Protein AF-0000000066666213 (afdb_homodimer)

Secondary structure (DSSP, 8-state):
-----------TTS--HHHHHHHHHHHHHHHHHH----EEETTTTEEEEESSSSEEEEEEHHHHHHHHHHHHHSSS------EEEETTTTEEEEEESS--GGGG-HHHHHHHHTTT-EEPPTT-EEEEPPHHHHHHTSSEEEE---TT--B-HHHHHHHHHHHHTT-/-----------TTS--HHHHHHHHHHHHHHHHHH----EEETTTTEEEEESSSSEEEEEEHHHHHHHHHHHHHSSS------EEEETTTTEEEEEESS--GGGG-HHHHHHHHTTT-EEPPTT-EEEEPPHHHHHHTSSEEEE---TT--B-HHHHHHHHHHHHTT-

Nearest PDB structures (foldseek):
  3t9z-assembly1_A  TM=3.586E-01  e=5.966E-01  Archaeoglobus fulgidus DSM 4304
  4co4-assembly1_A  TM=3.455E-01  e=1.480E+00  Azospirillum brasilense
  2eg1-assembly1_A  TM=3.466E-01  e=1.480E+00  Aquifex aeolicus
  1vfj-assembly1_C  TM=3.260E-01  e=1.686E+00  Thermus thermophilus
  8fzg-assembly1_v  TM=3.310E-01  e=3.674E+00  Escherichia coli K-12

Sequence (334 aa):
MSLSRTESDGHPGVPDYTAIQDALARCRSYRKDHGLYGIVDPALGRIMLEVGAVGAVVMPAALGQRVRTRLTETSAEARPGPIIAHPRSSRWTFLTGPTDNSYLDTTLFADLFRVCASVALPGSHVVLPSPTDEHTGYRNWIAPPEHDFRREMGEVLAATRACASGAMSLSRTESDGHPGVPDYTAIQDALARCRSYRKDHGLYGIVDPALGRIMLEVGAVGAVVMPAALGQRVRTRLTETSAEARPGPIIAHPRSSRWTFLTGPTDNSYLDTTLFADLFRVCASVALPGSHVVLPSPTDEHTGYRNWIAPPEHDFRREMGEVLAATRACASGA

Radius of gyration: 25.56 Å; Cα contacts (8 Å, |Δi|>4): 598; chains: 2; bounding box: 91×67×56 Å

Foldseek 3Di:
DDPPPPPPPPPVQDQPPVLLVQLVVVQVCCVPFAVQNWDQDSRVSWTKGFAFQKKKKKAALVLVVQLLCCLQPVDPHNAAFKKKAQVVVRMIMAIAGGDDCVQVVVVLQVLQVVRPMDIDDGGHIDTDDTPVCVVVVRMDIPHHGDGHDGHHPVSSSVSSSVSSVPD/DDPPPPPPPPPVQDQPVVLLVQLVVVQVCCCPFAVQNWDQDSRVSWTKGFAFQKKKKKAALVLVVQLLVCLQPVDPHNAAFKKKAAVVVRMIMAIAGGDDCVQVVVVLQVLQVVRPMDIDDGGHIDTDDTPVCVVVVRMDIPHHGDGHDGHHPVSSSVSSSVSSVPD

Solvent-accessible surface area (backbone atoms only — not comparable to full-atom values): 18038 Å² total; per-residue (Å²): 136,84,82,74,75,80,69,78,78,71,58,94,77,58,74,57,63,65,49,38,49,46,26,50,54,52,37,50,47,32,33,75,56,30,69,40,74,41,44,70,40,79,91,75,45,40,32,38,27,61,27,35,77,38,21,39,41,37,28,36,35,71,58,41,54,50,24,44,50,48,44,30,67,75,43,92,54,58,68,61,29,22,26,38,33,26,64,86,74,47,28,25,37,37,41,21,28,45,54,68,73,63,85,71,35,64,68,55,47,53,60,31,34,74,62,38,27,46,68,61,51,74,73,40,73,45,76,48,71,32,66,64,29,49,74,72,50,58,24,36,69,76,31,64,67,57,48,69,50,44,37,48,43,68,57,53,51,52,36,44,57,62,55,59,73,73,110,136,84,82,75,74,79,69,78,77,75,58,93,77,60,75,56,61,64,51,38,51,46,27,50,54,50,36,50,47,33,35,74,54,31,70,40,74,42,45,70,39,78,91,75,45,40,32,39,27,60,26,35,77,37,21,38,40,36,26,36,36,74,58,41,54,50,25,45,49,47,43,30,69,74,43,92,55,58,69,59,29,23,28,38,34,26,65,86,74,47,28,26,36,38,42,21,29,47,55,67,72,62,86,71,35,65,69,56,48,54,59,31,34,75,62,36,26,47,66,61,50,75,72,38,74,46,77,49,72,32,68,64,28,49,74,72,49,57,24,36,68,77,30,67,68,59,47,68,50,47,37,48,44,68,58,55,51,51,36,42,56,62,54,61,73,72,111

pLDDT: mean 89.91, std 16.4, range [29.52, 98.94]

Organism: Nocardia brasiliensis (strain ATCC 700358 / HUJEG-1) (NCBI:txid1133849)

Structure (mmCIF, N/CA/C/O backbone):
data_AF-0000000066666213-model_v1
#
loop_
_entity.id
_entity.type
_entity.pdbx_description
1 polymer 'DNA-directed RNA polymerase subunit beta'
#
loop_
_atom_site.group_PDB
_atom_site.id
_atom_site.type_symbol
_atom_site.label_atom_id
_atom_site.label_alt_id
_atom_site.label_comp_id
_atom_site.label_asym_id
_atom_site.label_entity_id
_atom_site.label_seq_id
_atom_site.pdbx_PDB_ins_code
_atom_site.Cartn_x
_atom_site.Cartn_y
_atom_site.Cartn_z
_atom_site.occupancy
_atom_site.B_iso_or_equiv
_atom_site.auth_seq_id
_atom_site.auth_comp_id
_atom_site.auth_asym_id
_atom_site.auth_atom_id
_atom_site.pdbx_PDB_model_num
ATOM 1 N N . MET A 1 1 ? 48.906 -34.156 -0.34 1 30.02 1 MET A N 1
ATOM 2 C CA . MET A 1 1 ? 47.531 -34.125 -0.81 1 30.02 1 MET A CA 1
ATOM 3 C C . MET A 1 1 ? 47.062 -32.719 -1.104 1 30.02 1 MET A C 1
ATOM 5 O O . MET A 1 1 ? 47 -31.875 -0.2 1 30.02 1 MET A O 1
ATOM 9 N N . SER A 1 2 ? 47.344 -32.125 -2.314 1 35.03 2 SER A N 1
ATOM 10 C CA . SER A 1 2 ? 47.188 -30.781 -2.877 1 35.03 2 SER A CA 1
ATOM 11 C C . SER A 1 2 ? 45.719 -30.406 -2.967 1 35.03 2 SER A C 1
ATOM 13 O O . SER A 1 2 ? 44.906 -31.141 -3.547 1 35.03 2 SER A O 1
ATOM 15 N N . LEU A 1 3 ? 45.094 -29.672 -2.035 1 35.22 3 LEU A N 1
ATOM 16 C CA . LEU A 1 3 ? 43.719 -29.141 -1.98 1 35.22 3 LEU A CA 1
ATOM 17 C C . LEU A 1 3 ? 43.438 -28.281 -3.201 1 35.22 3 LEU A C 1
ATOM 19 O O . LEU A 1 3 ? 43.969 -27.172 -3.324 1 35.22 3 LEU A O 1
ATOM 23 N N . SER A 1 4 ? 43.406 -28.797 -4.41 1 39.09 4 SER A N 1
ATOM 24 C CA . SER A 1 4 ? 42.969 -28.094 -5.613 1 39.09 4 SER A CA 1
ATOM 25 C C . SER A 1 4 ? 41.594 -27.469 -5.422 1 39.09 4 SER A C 1
ATOM 27 O O . SER A 1 4 ? 40.625 -28.188 -5.266 1 39.09 4 SER A O 1
ATOM 29 N N . ARG A 1 5 ? 41.531 -26.328 -4.707 1 37.84 5 ARG A N 1
ATOM 30 C CA . ARG A 1 5 ? 40.281 -25.547 -4.641 1 37.84 5 ARG A CA 1
ATOM 31 C C . ARG A 1 5 ? 39.781 -25.234 -6.039 1 37.84 5 ARG A C 1
ATOM 33 O O . ARG A 1 5 ? 40.438 -24.562 -6.824 1 37.84 5 ARG A O 1
ATOM 40 N N . THR A 1 6 ? 39.031 -26.125 -6.719 1 39.88 6 THR A N 1
ATOM 41 C CA . THR A 1 6 ? 38.25 -25.766 -7.898 1 39.88 6 THR A CA 1
ATOM 42 C C . THR A 1 6 ? 37.5 -24.469 -7.664 1 39.88 6 THR A C 1
ATOM 44 O O . THR A 1 6 ? 36.625 -24.422 -6.797 1 39.88 6 THR A O 1
ATOM 47 N N . GLU A 1 7 ? 38.188 -23.344 -7.695 1 40.91 7 GLU A N 1
ATOM 48 C CA . GLU A 1 7 ? 37.5 -22.047 -7.742 1 40.91 7 GLU A CA 1
ATOM 49 C C . GLU A 1 7 ? 36.469 -22.016 -8.867 1 40.91 7 GLU A C 1
ATOM 51 O O . GLU A 1 7 ? 36.781 -22.312 -10.023 1 40.91 7 GLU A O 1
ATOM 56 N N . SER A 1 8 ? 35.219 -22.438 -8.602 1 40.62 8 SER A N 1
ATOM 57 C CA . SER A 1 8 ? 34.156 -22.156 -9.562 1 40.62 8 SER A CA 1
ATOM 58 C C . SER A 1 8 ? 34.312 -20.734 -10.125 1 40.62 8 SER A C 1
ATOM 60 O O . SER A 1 8 ? 34.344 -19.766 -9.367 1 40.62 8 SER A O 1
ATOM 62 N N . ASP A 1 9 ? 35.094 -20.469 -11.102 1 38.03 9 ASP A N 1
ATOM 63 C CA . ASP A 1 9 ? 35.281 -19.25 -11.875 1 38.03 9 ASP A CA 1
ATOM 64 C C . ASP A 1 9 ? 33.906 -18.641 -12.242 1 38.03 9 ASP A C 1
ATOM 66 O O . ASP A 1 9 ? 33.312 -19.016 -13.258 1 38.03 9 ASP A O 1
ATOM 70 N N . GLY A 1 10 ? 32.906 -18.594 -11.398 1 40.62 10 GLY A N 1
ATOM 71 C CA . GLY A 1 10 ? 31.734 -17.812 -11.75 1 40.62 10 GLY A CA 1
ATOM 72 C C . GLY A 1 10 ? 32.062 -16.438 -12.273 1 40.62 10 GLY A C 1
ATOM 73 O O . GLY A 1 10 ? 32.438 -15.555 -11.516 1 40.62 10 GLY A O 1
ATOM 74 N N . HIS A 1 11 ? 32.531 -16.25 -13.469 1 44.75 11 HIS A N 1
ATOM 75 C CA . HIS A 1 11 ? 32.594 -14.906 -14.047 1 44.75 11 HIS A CA 1
ATOM 76 C C . HIS A 1 11 ? 31.281 -14.164 -13.914 1 44.75 11 HIS A C 1
ATOM 78 O O . HIS A 1 11 ? 30.219 -14.711 -14.219 1 44.75 11 HIS A O 1
ATOM 84 N N . PRO A 1 12 ? 31.203 -13.133 -13.211 1 51.75 12 PRO A N 1
ATOM 85 C CA . PRO A 1 12 ? 29.984 -12.391 -12.883 1 51.75 12 PRO A CA 1
ATOM 86 C C . PRO A 1 12 ? 29.125 -12.094 -14.109 1 51.75 12 PRO A C 1
ATOM 88 O O . PRO A 1 12 ? 27.922 -11.844 -13.977 1 51.75 12 PRO A O 1
ATOM 91 N N . GLY A 1 13 ? 29.734 -12.133 -15.43 1 51.16 13 GLY A N 1
ATOM 92 C CA . GLY A 1 13 ? 29.078 -11.711 -16.656 1 51.16 13 GLY A CA 1
ATOM 93 C C . GLY A 1 13 ? 28.641 -12.867 -17.531 1 51.16 13 GLY A C 1
ATOM 94 O O . GLY A 1 13 ? 28.078 -12.664 -18.609 1 51.16 13 GLY A O 1
ATOM 95 N N . VAL A 1 14 ? 29.156 -13.961 -17.406 1 53.97 14 VAL A N 1
ATOM 96 C CA . VAL A 1 14 ? 28.75 -15.023 -18.312 1 53.97 14 VAL A CA 1
ATOM 97 C C . VAL A 1 14 ? 27.359 -15.539 -17.906 1 53.97 14 VAL A C 1
ATOM 99 O O . VAL A 1 14 ? 27.141 -15.93 -16.766 1 53.97 14 VAL A O 1
ATOM 102 N N . PRO A 1 15 ? 26.281 -15.172 -18.75 1 60.19 15 PRO A N 1
ATOM 103 C CA . PRO A 1 15 ? 25 -15.789 -18.406 1 60.19 15 PRO A CA 1
ATOM 104 C C . PRO A 1 15 ? 25.141 -17.266 -18.031 1 60.19 15 PRO A C 1
ATOM 106 O O . PRO A 1 15 ? 25.984 -17.969 -18.594 1 60.19 15 PRO A O 1
ATOM 109 N N . ASP A 1 16 ? 24.844 -17.641 -16.844 1 74.31 16 ASP A N 1
ATOM 110 C CA . ASP A 1 16 ? 24.812 -19.062 -16.5 1 74.31 16 ASP A CA 1
ATOM 111 C C . ASP A 1 16 ? 23.922 -19.844 -17.453 1 74.31 16 ASP A C 1
ATOM 113 O O . ASP A 1 16 ? 22.688 -19.859 -17.312 1 74.31 16 ASP A O 1
ATOM 117 N N . TYR A 1 17 ? 24.516 -20.297 -18.609 1 81.5 17 TYR A N 1
ATOM 118 C CA . TYR A 1 17 ? 23.844 -21.016 -19.672 1 81.5 17 TYR A CA 1
ATOM 119 C C . TYR A 1 17 ? 22.938 -22.109 -19.109 1 81.5 17 TYR A C 1
ATOM 121 O O . TYR A 1 17 ? 21.812 -22.312 -19.594 1 81.5 17 TYR A O 1
ATOM 129 N N . THR A 1 18 ? 23.438 -22.75 -18.062 1 84.94 18 THR A N 1
ATOM 130 C CA . THR A 1 18 ? 22.641 -23.812 -17.469 1 84.94 18 THR A CA 1
ATOM 131 C C . THR A 1 18 ? 21.375 -23.25 -16.812 1 84.94 18 THR A C 1
ATOM 133 O O . THR A 1 18 ? 20.297 -23.828 -16.953 1 84.94 18 THR A O 1
ATOM 136 N N . ALA A 1 19 ? 21.578 -22.172 -16.188 1 86.88 19 ALA A N 1
ATOM 137 C CA . ALA A 1 19 ? 20.422 -21.547 -15.547 1 86.88 19 ALA A CA 1
ATOM 138 C C . ALA A 1 19 ? 19.391 -21.109 -16.578 1 86.88 19 ALA A C 1
ATOM 140 O O . ALA A 1 19 ? 18.188 -21.234 -16.344 1 86.88 19 ALA A O 1
ATOM 141 N N . ILE A 1 20 ? 19.844 -20.594 -17.641 1 89.44 20 ILE A N 1
ATOM 142 C CA . ILE A 1 20 ? 18.938 -20.141 -18.688 1 89.44 20 ILE A CA 1
ATOM 143 C C . ILE A 1 20 ? 18.219 -21.344 -19.312 1 89.44 20 ILE A C 1
ATOM 145 O O . ILE A 1 20 ? 17 -21.297 -19.516 1 89.44 20 ILE A O 1
ATOM 149 N N . GLN A 1 21 ? 18.938 -22.422 -19.547 1 90.56 21 GLN A N 1
ATOM 150 C CA . GLN A 1 21 ? 18.328 -23.625 -20.109 1 90.56 21 GLN A CA 1
ATOM 151 C C . GLN A 1 21 ? 17.281 -24.203 -19.172 1 90.56 21 GLN A C 1
ATOM 153 O O . GLN A 1 21 ? 16.219 -24.641 -19.609 1 90.56 21 GLN A O 1
ATOM 158 N N . ASP A 1 22 ? 17.703 -24.234 -17.953 1 92 22 ASP A N 1
ATOM 159 C CA . ASP A 1 22 ? 16.766 -24.719 -16.953 1 92 22 ASP A CA 1
ATOM 160 C C . ASP A 1 22 ? 15.484 -23.875 -16.938 1 92 22 ASP A C 1
ATOM 162 O O . ASP A 1 22 ? 14.383 -24.406 -16.828 1 92 22 ASP A O 1
ATOM 166 N N . ALA A 1 23 ? 15.672 -22.594 -17.047 1 95 23 ALA A N 1
ATOM 167 C CA . ALA A 1 23 ? 14.531 -21.688 -17.062 1 95 23 ALA A CA 1
ATOM 168 C C . ALA A 1 23 ? 13.656 -21.922 -18.281 1 95 23 ALA A C 1
ATOM 170 O O . ALA A 1 23 ? 12.43 -21.891 -18.203 1 95 23 ALA A O 1
ATOM 171 N N . LEU A 1 24 ? 14.289 -22.109 -19.375 1 95 24 LEU A N 1
ATOM 172 C CA . LEU A 1 24 ? 13.562 -22.359 -20.609 1 95 24 LEU A CA 1
ATOM 173 C C . LEU A 1 24 ? 12.734 -23.641 -20.5 1 95 24 LEU A C 1
ATOM 175 O O . LEU A 1 24 ? 11.578 -23.672 -20.906 1 95 24 LEU A O 1
ATOM 179 N N . ALA A 1 25 ? 13.359 -24.703 -19.984 1 95.62 25 ALA A N 1
ATOM 180 C CA . ALA A 1 25 ? 12.664 -25.969 -19.844 1 95.62 25 ALA A CA 1
ATOM 181 C C . ALA A 1 25 ? 11.477 -25.828 -18.891 1 95.62 25 ALA A C 1
ATOM 183 O O . ALA A 1 25 ? 10.383 -26.344 -19.172 1 95.62 25 ALA A O 1
ATOM 184 N N . ARG A 1 26 ? 11.695 -25.203 -17.781 1 96.81 26 ARG A N 1
ATOM 185 C CA . ARG A 1 26 ? 10.625 -24.984 -16.828 1 96.81 26 ARG A CA 1
ATOM 186 C C . ARG A 1 26 ? 9.508 -24.141 -17.438 1 96.81 26 ARG A C 1
ATOM 188 O O . ARG A 1 26 ? 8.328 -24.422 -17.219 1 96.81 26 ARG A O 1
ATOM 195 N N . CYS A 1 27 ? 9.852 -23.141 -18.141 1 97.56 27 CYS A N 1
ATOM 196 C CA . CYS A 1 27 ? 8.891 -22.281 -18.812 1 97.56 27 CYS A CA 1
ATOM 197 C C . CYS A 1 27 ? 7.992 -23.078 -19.75 1 97.56 27 CYS A C 1
ATOM 199 O O . CYS A 1 27 ? 6.781 -22.859 -19.797 1 97.56 27 CYS A O 1
ATOM 201 N N . ARG A 1 28 ? 8.57 -23.969 -20.5 1 97.19 28 ARG A N 1
ATOM 202 C CA . ARG A 1 28 ? 7.809 -24.844 -21.391 1 97.19 28 ARG A CA 1
ATOM 203 C C . ARG A 1 28 ? 6.805 -25.688 -20.609 1 97.19 28 ARG A C 1
ATOM 205 O O . ARG A 1 28 ? 5.652 -25.828 -21.031 1 97.19 28 ARG A O 1
ATOM 212 N N . SER A 1 29 ? 7.25 -26.266 -19.547 1 97.25 29 SER A N 1
ATOM 213 C CA . SER A 1 29 ? 6.363 -27.062 -18.719 1 97.25 29 SER A CA 1
ATOM 214 C C . SER A 1 29 ? 5.223 -26.219 -18.156 1 97.25 29 SER A C 1
ATOM 216 O O . SER A 1 29 ? 4.078 -26.672 -18.094 1 97.25 29 SER A O 1
ATOM 218 N N . TYR A 1 30 ? 5.512 -24.969 -17.672 1 98.31 30 TYR A N 1
ATOM 219 C CA . TYR A 1 30 ? 4.488 -24.047 -17.172 1 98.31 30 TYR A CA 1
ATOM 220 C C . TYR A 1 30 ? 3.41 -23.812 -18.234 1 98.31 30 TYR A C 1
ATOM 222 O O . TYR A 1 30 ? 2.217 -23.844 -17.922 1 98.31 30 TYR A O 1
ATOM 230 N N . ARG A 1 31 ? 3.875 -23.609 -19.438 1 97.5 31 ARG A N 1
ATOM 231 C CA . ARG A 1 31 ? 2.951 -23.328 -20.531 1 97.5 31 ARG A CA 1
ATOM 232 C C . ARG A 1 31 ? 2.125 -24.562 -20.875 1 97.5 31 ARG A C 1
ATOM 234 O O . ARG A 1 31 ? 0.895 -24.5 -20.906 1 97.5 31 ARG A O 1
ATOM 241 N N . LYS A 1 32 ? 2.748 -25.656 -21.078 1 97.25 32 LYS A N 1
ATOM 242 C CA . LYS A 1 32 ? 2.131 -26.875 -21.594 1 97.25 32 LYS A CA 1
ATOM 243 C C . LYS A 1 32 ? 1.233 -27.516 -20.547 1 97.25 32 LYS A C 1
ATOM 245 O O . LYS A 1 32 ? 0.118 -27.953 -20.844 1 97.25 32 LYS A O 1
ATOM 250 N N . ASP A 1 33 ? 1.728 -27.531 -19.312 1 98 33 ASP A N 1
ATOM 251 C CA . ASP A 1 33 ? 1.063 -28.375 -18.328 1 98 33 ASP A CA 1
ATOM 252 C C . ASP A 1 33 ? 0.175 -27.531 -17.406 1 98 33 ASP A C 1
ATOM 254 O O . ASP A 1 33 ? -0.729 -28.062 -16.75 1 98 33 ASP A O 1
ATOM 258 N N . HIS A 1 34 ? 0.416 -26.203 -17.328 1 98.31 34 HIS A N 1
ATOM 259 C CA . HIS A 1 34 ? -0.242 -25.469 -16.266 1 98.31 34 HIS A CA 1
ATOM 260 C C . HIS A 1 34 ? -0.919 -24.219 -16.781 1 98.31 34 HIS A C 1
ATOM 262 O O . HIS A 1 34 ? -1.52 -23.453 -16.016 1 98.31 34 HIS A O 1
ATOM 268 N N . GLY A 1 35 ? -0.829 -23.953 -18.094 1 97.88 35 GLY A N 1
ATOM 269 C CA . GLY A 1 35 ? -1.464 -22.781 -18.672 1 97.88 35 GLY A CA 1
ATOM 270 C C . GLY A 1 35 ? -0.848 -21.469 -18.219 1 97.88 35 GLY A C 1
ATOM 271 O O . GLY A 1 35 ? -1.53 -20.453 -18.141 1 97.88 35 GLY A O 1
ATOM 272 N N . LEU A 1 36 ? 0.37 -21.516 -17.719 1 98.56 36 LEU A N 1
ATOM 273 C CA . LEU A 1 36 ? 1.13 -20.328 -17.344 1 98.56 36 LEU A CA 1
ATOM 274 C C . LEU A 1 36 ? 2.084 -19.922 -18.469 1 98.56 36 LEU A C 1
ATOM 276 O O . LEU A 1 36 ? 3.203 -20.438 -18.547 1 98.56 36 LEU A O 1
ATOM 280 N N . TYR A 1 37 ? 1.686 -18.953 -19.234 1 97.69 37 TYR A N 1
ATOM 281 C CA . TYR A 1 37 ? 2.385 -18.594 -20.453 1 97.69 37 TYR A CA 1
ATOM 282 C C . TYR A 1 37 ? 3.457 -17.547 -20.188 1 97.69 37 TYR A C 1
ATOM 284 O O . TYR A 1 37 ? 3.338 -16.391 -20.625 1 97.69 37 TYR A O 1
ATOM 292 N N . GLY A 1 38 ? 4.445 -17.969 -19.469 1 97.62 38 GLY A N 1
ATOM 293 C CA . GLY A 1 38 ? 5.586 -17.109 -19.172 1 97.62 38 GLY A CA 1
ATOM 294 C C . GLY A 1 38 ? 6.555 -17 -20.344 1 97.62 38 GLY A C 1
ATOM 295 O O . GLY A 1 38 ? 6.457 -17.75 -21.312 1 97.62 38 GLY A O 1
ATOM 296 N N . ILE A 1 39 ? 7.449 -15.992 -20.312 1 96.56 39 ILE A N 1
ATOM 297 C CA . ILE A 1 39 ? 8.562 -15.812 -21.234 1 96.56 39 ILE A CA 1
ATOM 298 C C . ILE A 1 39 ? 9.867 -15.68 -20.453 1 96.56 39 ILE A C 1
ATOM 300 O O . ILE A 1 39 ? 9.914 -14.984 -19.438 1 96.56 39 ILE A O 1
ATOM 304 N N . VAL A 1 40 ? 10.867 -16.328 -20.906 1 95.38 40 VAL A N 1
ATOM 305 C CA . VAL A 1 40 ? 12.156 -16.234 -20.234 1 95.38 40 VAL A CA 1
ATOM 306 C C . VAL A 1 40 ? 12.867 -14.945 -20.656 1 95.38 40 VAL A C 1
ATOM 308 O O . VAL A 1 40 ? 13.016 -14.672 -21.844 1 95.38 40 VAL A O 1
ATOM 311 N N . ASP A 1 41 ? 13.164 -14.102 -19.656 1 90.88 41 ASP A N 1
ATOM 312 C CA . ASP A 1 41 ? 14.102 -13.008 -19.859 1 90.88 41 ASP A CA 1
ATOM 313 C C . ASP A 1 41 ? 15.547 -13.516 -19.875 1 90.88 41 ASP A C 1
ATOM 315 O O . ASP A 1 41 ? 16.078 -13.891 -18.828 1 90.88 41 ASP A O 1
ATOM 319 N N . PRO A 1 42 ? 16.219 -13.461 -20.984 1 81.75 42 PRO A N 1
ATOM 320 C CA . PRO A 1 42 ? 17.547 -14.094 -21.078 1 81.75 42 PRO A CA 1
ATOM 321 C C . PRO A 1 42 ? 18.609 -13.359 -20.266 1 81.75 42 PRO A C 1
ATOM 323 O O . PRO A 1 42 ? 19.625 -13.945 -19.891 1 81.75 42 PRO A O 1
ATOM 326 N N . ALA A 1 43 ? 18.391 -12.062 -20.094 1 83.5 43 ALA A N 1
ATOM 327 C CA . ALA A 1 43 ? 19.375 -11.281 -19.359 1 83.5 43 ALA A CA 1
ATOM 328 C C . ALA A 1 43 ? 19.344 -11.617 -17.859 1 83.5 43 ALA A C 1
ATOM 330 O O . ALA A 1 43 ? 20.391 -11.656 -17.203 1 83.5 43 ALA A O 1
ATOM 331 N N . LEU A 1 44 ? 18.188 -12.039 -17.375 1 79.25 44 LEU A N 1
ATOM 332 C CA . LEU A 1 44 ? 18.031 -12.234 -15.938 1 79.25 44 LEU A CA 1
ATOM 333 C C . LEU A 1 44 ? 17.812 -13.703 -15.609 1 79.25 44 LEU A C 1
ATOM 335 O O . LEU A 1 44 ? 17.938 -14.109 -14.453 1 79.25 44 LEU A O 1
ATOM 339 N N . GLY A 1 45 ? 17.531 -14.484 -16.672 1 84.12 45 GLY A N 1
ATOM 340 C CA . GLY A 1 45 ? 17.172 -15.875 -16.453 1 84.12 45 GLY A CA 1
ATOM 341 C C . GLY A 1 45 ? 15.875 -16.047 -15.68 1 84.12 45 GLY A C 1
ATOM 342 O O . GLY A 1 45 ? 15.711 -17 -14.922 1 84.12 45 GLY A O 1
ATOM 343 N N . ARG A 1 46 ? 15 -15.07 -15.773 1 92.81 46 ARG A N 1
ATOM 344 C CA . ARG A 1 46 ? 13.734 -15.078 -15.055 1 92.81 46 ARG A CA 1
ATOM 345 C C . ARG A 1 46 ? 12.578 -15.43 -15.984 1 92.81 46 ARG A C 1
ATOM 347 O O . ARG A 1 46 ? 12.586 -15.062 -17.156 1 92.81 46 ARG A O 1
ATOM 354 N N . ILE A 1 47 ? 11.648 -16.219 -15.445 1 97.56 47 ILE A N 1
ATOM 355 C CA . ILE A 1 47 ? 10.43 -16.547 -16.188 1 97.56 47 ILE A CA 1
ATOM 356 C C . ILE A 1 47 ? 9.352 -15.516 -15.891 1 97.56 47 ILE A C 1
ATOM 358 O O . ILE A 1 47 ? 8.742 -15.531 -14.812 1 97.56 47 ILE A O 1
ATOM 362 N N . MET A 1 48 ? 9.062 -14.648 -16.875 1 97.56 48 MET A N 1
ATOM 363 C CA . MET A 1 48 ? 8.164 -13.523 -16.688 1 97.56 48 MET A CA 1
ATOM 364 C C . MET A 1 48 ? 6.75 -13.875 -17.141 1 97.56 48 MET A C 1
ATOM 366 O O . MET A 1 48 ? 6.551 -14.305 -18.281 1 97.56 48 MET A O 1
ATOM 370 N N . LEU A 1 49 ? 5.844 -13.766 -16.297 1 98.31 49 LEU A N 1
ATOM 371 C CA . LEU A 1 49 ? 4.43 -13.945 -16.609 1 98.31 49 LEU A CA 1
ATOM 372 C C . LEU A 1 49 ? 3.693 -12.609 -16.594 1 98.31 49 LEU A C 1
ATOM 374 O O . LEU A 1 49 ? 3.697 -11.906 -15.586 1 98.31 49 LEU A O 1
ATOM 378 N N . GLU A 1 50 ? 3.143 -12.25 -17.688 1 98 50 GLU A N 1
ATOM 379 C CA . GLU A 1 50 ? 2.348 -11.031 -17.734 1 98 50 GLU A CA 1
ATOM 380 C C . GLU A 1 50 ? 0.985 -11.234 -17.078 1 98 50 GLU A C 1
ATOM 382 O O . GLU A 1 50 ? 0.296 -12.211 -17.359 1 98 50 GLU A O 1
ATOM 387 N N . VAL A 1 51 ? 0.586 -10.344 -16.219 1 98.38 51 VAL A N 1
ATOM 388 C CA . VAL A 1 51 ? -0.696 -10.367 -15.523 1 98.38 51 VAL A CA 1
ATOM 389 C C . VAL A 1 51 ? -1.817 -10 -16.5 1 98.38 51 VAL A C 1
ATOM 391 O O . VAL A 1 51 ? -1.711 -9.008 -17.219 1 98.38 51 VAL A O 1
ATOM 394 N N . GLY A 1 52 ? -2.857 -10.719 -16.547 1 97.94 52 GLY A N 1
ATOM 395 C CA . GLY A 1 52 ? -4.012 -10.594 -17.438 1 97.94 52 GLY A CA 1
ATOM 396 C C . GLY A 1 52 ? -4.914 -11.812 -17.406 1 97.94 52 GLY A C 1
ATOM 397 O O . GLY A 1 52 ? -5.773 -11.945 -16.531 1 97.94 52 GLY A O 1
ATOM 398 N N . ALA A 1 53 ? -4.539 -12.758 -18.297 1 97.69 53 ALA A N 1
ATOM 399 C CA . ALA A 1 53 ? -5.246 -14.039 -18.281 1 97.69 53 ALA A CA 1
ATOM 400 C C . ALA A 1 53 ? -5.051 -14.758 -16.953 1 97.69 53 ALA A C 1
ATOM 402 O O . ALA A 1 53 ? -5.906 -15.547 -16.531 1 97.69 53 ALA A O 1
ATOM 403 N N . VAL A 1 54 ? -3.904 -14.484 -16.422 1 98.5 54 VAL A N 1
ATOM 404 C CA . VAL A 1 54 ? -3.609 -14.891 -15.055 1 98.5 54 VAL A CA 1
ATOM 405 C C . VAL A 1 54 ? -3.473 -13.656 -14.164 1 98.5 54 VAL A C 1
ATOM 407 O O . VAL A 1 54 ? -2.793 -12.695 -14.523 1 98.5 54 VAL A O 1
ATOM 410 N N . GLY A 1 55 ? -4.258 -13.625 -13.047 1 98.56 55 GLY A N 1
ATOM 411 C CA . GLY A 1 55 ? -4.141 -12.555 -12.062 1 98.56 55 GLY A CA 1
ATOM 412 C C . GLY A 1 55 ? -3.232 -12.914 -10.906 1 98.56 55 GLY A C 1
ATOM 413 O O . GLY A 1 55 ? -2.742 -14.047 -10.82 1 98.56 55 GLY A O 1
ATOM 414 N N . ALA A 1 56 ? -2.988 -11.961 -10.086 1 98.69 56 ALA A N 1
ATOM 415 C CA . ALA A 1 56 ? -2.143 -12.172 -8.914 1 98.69 56 ALA A CA 1
ATOM 416 C C . ALA A 1 56 ? -2.541 -11.25 -7.77 1 98.69 56 ALA A C 1
ATOM 418 O O . ALA A 1 56 ? -2.861 -10.078 -7.992 1 98.69 56 ALA A O 1
ATOM 419 N N . VAL A 1 57 ? -2.57 -11.727 -6.594 1 98.62 57 VAL A N 1
ATOM 420 C CA . VAL A 1 57 ? -2.721 -10.984 -5.348 1 98.62 57 VAL A CA 1
ATOM 421 C C . VAL A 1 57 ? -1.487 -11.188 -4.469 1 98.62 57 VAL A C 1
ATOM 423 O O . VAL A 1 57 ? -1.088 -12.328 -4.207 1 98.62 57 VAL A O 1
ATOM 426 N N . VAL A 1 58 ? -0.835 -10.109 -4.105 1 98.31 58 VAL A N 1
ATOM 427 C CA . VAL A 1 58 ? 0.401 -10.172 -3.332 1 98.31 58 VAL A CA 1
ATOM 428 C C . VAL A 1 58 ? 0.147 -9.672 -1.911 1 98.31 58 VAL A C 1
ATOM 430 O O . VAL A 1 58 ? -0.561 -8.688 -1.711 1 98.31 58 VAL A O 1
ATOM 433 N N . MET A 1 59 ? 0.718 -10.336 -0.936 1 98.5 59 MET A N 1
ATOM 434 C CA . MET A 1 59 ? 0.453 -9.992 0.458 1 98.5 59 MET A CA 1
ATOM 435 C C . MET A 1 59 ? 1.578 -10.484 1.363 1 98.5 59 MET A C 1
ATOM 437 O O . MET A 1 59 ? 2.408 -11.297 0.947 1 98.5 59 MET A O 1
ATOM 441 N N . PRO A 1 60 ? 1.625 -9.984 2.582 1 97.69 60 PRO A N 1
ATOM 442 C CA . PRO A 1 60 ? 2.588 -10.539 3.535 1 97.69 60 PRO A CA 1
ATOM 443 C C . PRO A 1 60 ? 2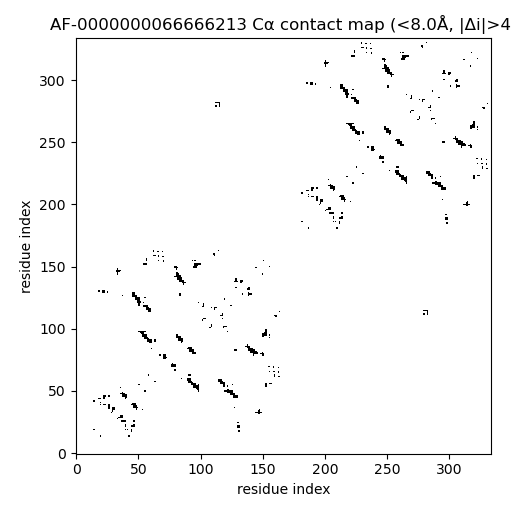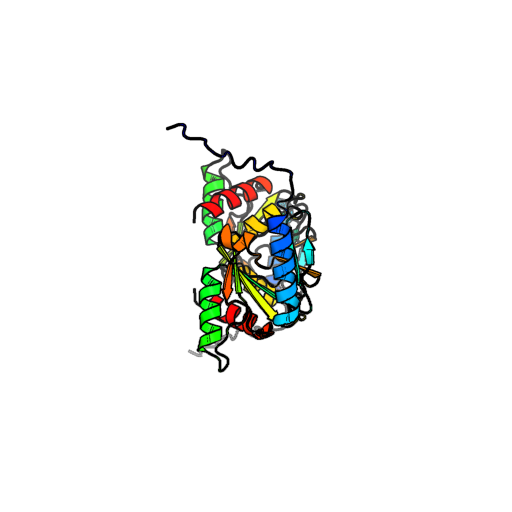.383 -12.031 3.773 1 97.69 60 PRO A C 1
ATOM 445 O O . PRO A 1 60 ? 1.243 -12.508 3.818 1 97.69 60 PRO A O 1
ATOM 448 N N . ALA A 1 61 ? 3.5 -12.719 3.965 1 98.12 61 ALA A N 1
ATOM 449 C CA . ALA A 1 61 ? 3.467 -14.172 4.105 1 98.12 61 ALA A CA 1
ATOM 450 C C . ALA A 1 61 ? 2.545 -14.594 5.242 1 98.12 61 ALA A C 1
ATOM 452 O O . ALA A 1 61 ? 1.796 -15.562 5.121 1 98.12 61 ALA A O 1
ATOM 453 N N . ALA A 1 62 ? 2.547 -13.844 6.352 1 97.38 62 ALA A N 1
ATOM 454 C CA . ALA A 1 62 ? 1.718 -14.188 7.504 1 97.38 62 ALA A CA 1
ATOM 455 C C . ALA A 1 62 ? 0.235 -14.141 7.148 1 97.38 62 ALA A C 1
ATOM 457 O O . ALA A 1 62 ? -0.529 -15.031 7.523 1 97.38 62 ALA A O 1
ATOM 458 N N . LEU A 1 63 ? -0.147 -13.117 6.488 1 97.88 63 LEU A N 1
ATOM 459 C CA . LEU A 1 63 ? -1.518 -13.031 5.996 1 97.88 63 LEU A CA 1
ATOM 460 C C . LEU A 1 63 ? -1.802 -14.133 4.98 1 97.88 63 LEU A C 1
ATOM 462 O O . LEU A 1 63 ? -2.875 -14.742 5.004 1 97.88 63 LEU A O 1
ATOM 466 N N . GLY A 1 64 ? -0.875 -14.344 4.09 1 98.62 64 GLY A N 1
ATOM 467 C CA . GLY A 1 64 ? -1.009 -15.398 3.092 1 98.62 64 GLY A CA 1
ATOM 468 C C . GLY A 1 64 ? -1.304 -16.75 3.693 1 98.62 64 GLY A C 1
ATOM 469 O O . GLY A 1 64 ? -2.105 -17.516 3.154 1 98.62 64 GLY A O 1
ATOM 470 N N . GLN A 1 65 ? -0.635 -17.047 4.797 1 98.44 65 GLN A N 1
ATOM 471 C CA . GLN A 1 65 ? -0.86 -18.312 5.484 1 98.44 65 GLN A CA 1
ATOM 472 C C . GLN A 1 65 ? -2.311 -18.438 5.941 1 98.44 65 GLN A C 1
ATOM 474 O O . GLN A 1 65 ? -2.93 -19.5 5.766 1 98.44 65 GLN A O 1
ATOM 479 N N . ARG A 1 66 ? -2.838 -17.391 6.453 1 98.12 66 ARG A N 1
ATOM 480 C CA . ARG A 1 66 ? -4.223 -17.391 6.906 1 98.12 66 ARG A CA 1
ATOM 481 C C . ARG A 1 66 ? -5.188 -17.484 5.73 1 98.12 66 ARG A C 1
ATOM 483 O O . ARG A 1 66 ? -6.188 -18.203 5.797 1 98.12 66 ARG A O 1
ATOM 490 N N . VAL A 1 67 ? -4.883 -16.781 4.711 1 98.44 67 VAL A N 1
ATOM 491 C CA . VAL A 1 67 ? -5.727 -16.781 3.523 1 98.44 67 VAL A CA 1
ATOM 492 C C . VAL A 1 67 ? -5.746 -18.172 2.9 1 98.44 67 VAL A C 1
ATOM 494 O O . VAL A 1 67 ? -6.812 -18.688 2.539 1 98.44 67 VAL A O 1
ATOM 497 N N . ARG A 1 68 ? -4.559 -18.75 2.768 1 98.5 68 ARG A N 1
ATOM 498 C CA . ARG A 1 68 ? -4.48 -20.109 2.25 1 98.5 68 ARG A CA 1
ATOM 499 C C . ARG A 1 68 ? -5.352 -21.062 3.068 1 98.5 68 ARG A C 1
ATOM 501 O O . ARG A 1 68 ? -6.094 -21.875 2.506 1 98.5 68 ARG A O 1
ATOM 508 N N . THR A 1 69 ? -5.242 -20.953 4.363 1 97.75 69 THR A N 1
ATOM 509 C CA . THR A 1 69 ? -6.023 -21.797 5.262 1 97.75 69 THR A CA 1
ATOM 510 C C . THR A 1 69 ? -7.516 -21.578 5.047 1 97.75 69 THR A C 1
ATOM 512 O O . THR A 1 69 ? -8.281 -22.547 4.918 1 97.75 69 THR A O 1
ATOM 515 N N . ARG A 1 70 ? -7.891 -20.391 4.953 1 97.12 70 ARG A N 1
ATOM 516 C CA . ARG A 1 70 ? -9.305 -20.078 4.754 1 97.12 70 ARG A CA 1
ATOM 517 C C . ARG A 1 70 ? -9.805 -20.641 3.426 1 97.12 70 ARG A C 1
ATOM 519 O O . ARG A 1 70 ? -10.898 -21.188 3.355 1 97.12 70 ARG A O 1
ATOM 526 N N . LEU A 1 71 ? -9.055 -20.469 2.396 1 97.25 71 LEU A N 1
ATOM 527 C CA . LEU A 1 71 ? -9.445 -20.938 1.072 1 97.25 71 LEU A CA 1
ATOM 528 C C . LEU A 1 71 ? -9.648 -22.453 1.071 1 97.25 71 LEU A C 1
ATOM 530 O O . LEU A 1 71 ? -10.539 -22.953 0.393 1 97.25 71 LEU A O 1
ATOM 534 N N . THR A 1 72 ? -8.812 -23.125 1.811 1 97 72 THR A N 1
ATOM 535 C CA . THR A 1 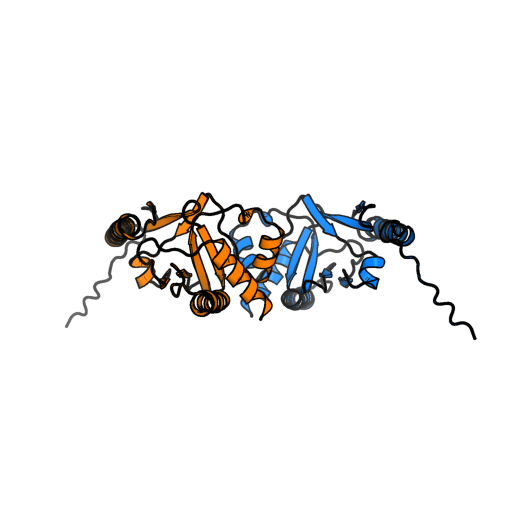72 ? -8.805 -24.578 1.731 1 97 72 THR A CA 1
ATOM 536 C C . THR A 1 72 ? -9.773 -25.172 2.746 1 97 72 THR A C 1
ATOM 538 O O . THR A 1 72 ? -10.195 -26.328 2.602 1 97 72 THR A O 1
ATOM 541 N N . GLU A 1 73 ? -10.133 -24.438 3.742 1 94.81 73 GLU A N 1
ATOM 542 C CA . GLU A 1 73 ? -10.961 -24.984 4.809 1 94.81 73 GLU A CA 1
ATOM 543 C C . GLU A 1 73 ? -12.422 -24.562 4.656 1 94.81 73 GLU A C 1
ATOM 545 O O . GLU A 1 73 ? -13.32 -25.234 5.16 1 94.81 73 GLU A O 1
ATOM 550 N N . THR A 1 74 ? -12.68 -23.531 4.023 1 88.62 74 THR A N 1
ATOM 551 C CA . THR A 1 74 ? -14.023 -22.969 4.039 1 88.62 74 THR A CA 1
ATOM 552 C C . THR A 1 74 ? -14.75 -23.266 2.729 1 88.62 74 THR A C 1
ATOM 554 O O . THR A 1 74 ? -15.875 -22.812 2.521 1 88.62 74 THR A O 1
ATOM 557 N N . SER A 1 75 ? -14.117 -23.906 1.841 1 84.62 75 SER A N 1
ATOM 558 C CA . SER A 1 75 ? -14.758 -24.188 0.56 1 84.62 75 SER A CA 1
ATOM 559 C C . SER A 1 75 ? -14.719 -25.688 0.245 1 84.62 75 SER A C 1
ATOM 561 O O . SER A 1 75 ? -13.969 -26.438 0.875 1 84.62 75 SER A O 1
ATOM 563 N N . ALA A 1 76 ? -15.555 -26.031 -0.672 1 89.31 76 ALA A N 1
ATOM 564 C CA . ALA A 1 76 ? -15.562 -27.406 -1.164 1 89.31 76 ALA A CA 1
ATOM 565 C C . ALA A 1 76 ? -14.273 -27.734 -1.914 1 89.31 76 ALA A C 1
ATOM 567 O O . ALA A 1 76 ? -13.812 -28.875 -1.9 1 89.31 76 ALA A O 1
ATOM 568 N N . GLU A 1 77 ? -13.758 -26.719 -2.594 1 93.06 77 GLU A N 1
ATOM 569 C CA . GLU A 1 77 ? -12.469 -26.859 -3.277 1 93.06 77 GLU A CA 1
ATOM 570 C C . GLU A 1 77 ? -11.312 -26.812 -2.289 1 93.06 77 GLU A C 1
ATOM 572 O O . GLU A 1 77 ? -11.07 -25.781 -1.655 1 93.06 77 GLU A O 1
ATOM 577 N N . ALA A 1 78 ? -10.562 -27.859 -2.158 1 93.56 78 ALA A N 1
ATOM 578 C CA . ALA A 1 78 ? -9.523 -27.969 -1.14 1 93.56 78 ALA A CA 1
ATOM 579 C C . ALA A 1 78 ? -8.211 -27.375 -1.631 1 93.56 78 ALA A C 1
ATOM 581 O O . ALA A 1 78 ? -7.297 -27.125 -0.837 1 93.56 78 ALA A O 1
ATOM 582 N N . ARG A 1 79 ? -8.148 -27.219 -2.922 1 96.06 79 ARG A N 1
ATOM 583 C CA . ARG A 1 79 ? -6.914 -26.672 -3.477 1 96.06 79 ARG A CA 1
ATOM 584 C C . ARG A 1 79 ? -6.863 -25.156 -3.326 1 96.06 79 ARG A C 1
ATOM 586 O O . ARG A 1 79 ? -7.809 -24.469 -3.693 1 96.06 79 ARG A O 1
ATOM 593 N N . PRO A 1 80 ? -5.809 -24.609 -2.924 1 97.44 80 PRO A N 1
ATOM 594 C CA . PRO A 1 80 ? -5.68 -23.156 -2.812 1 97.44 80 PRO A CA 1
ATOM 595 C C . PRO A 1 80 ? -5.367 -22.484 -4.148 1 97.44 80 PRO A C 1
ATOM 597 O O . PRO A 1 80 ? -5.562 -21.281 -4.297 1 97.44 80 PRO A O 1
ATOM 600 N N . GLY A 1 81 ? -4.922 -23.203 -5.164 1 98.25 81 GLY A N 1
ATOM 601 C CA . GLY A 1 81 ? -4.266 -22.641 -6.336 1 98.25 81 GLY A CA 1
ATOM 602 C C . GLY A 1 81 ? -2.797 -22.344 -6.109 1 98.25 81 GLY A C 1
ATOM 603 O O . GLY A 1 81 ? -2.283 -22.531 -5.004 1 98.25 81 GLY A O 1
ATOM 604 N N . PRO A 1 82 ? -2.119 -21.922 -7.176 1 98.81 82 PRO A N 1
ATOM 605 C CA . PRO A 1 82 ? -0.673 -21.703 -7.074 1 98.81 82 PRO A CA 1
ATOM 606 C C . PRO A 1 82 ? -0.315 -20.516 -6.191 1 98.81 82 PRO A C 1
ATOM 608 O O . PRO A 1 82 ? -0.929 -19.453 -6.305 1 98.81 82 PRO A O 1
ATOM 611 N N . ILE A 1 83 ? 0.68 -20.688 -5.336 1 98.94 83 ILE A N 1
ATOM 612 C CA . ILE A 1 83 ? 1.178 -19.641 -4.441 1 98.94 83 ILE A CA 1
ATOM 613 C C . ILE A 1 83 ? 2.705 -19.625 -4.484 1 98.94 83 ILE A C 1
ATOM 615 O O . ILE A 1 83 ? 3.354 -20.656 -4.387 1 98.94 83 ILE A O 1
ATOM 619 N N . ILE A 1 84 ? 3.25 -18.438 -4.656 1 98.75 84 ILE A N 1
ATOM 620 C CA . ILE A 1 84 ? 4.695 -18.25 -4.691 1 98.75 84 ILE A CA 1
ATOM 621 C C . ILE A 1 84 ? 5.152 -17.531 -3.424 1 98.75 84 ILE A C 1
ATOM 623 O O . ILE A 1 84 ? 4.559 -16.531 -3.021 1 98.75 84 ILE A O 1
ATOM 627 N N . ALA A 1 85 ? 6.164 -18.016 -2.799 1 98.5 85 ALA A N 1
ATOM 628 C CA . ALA A 1 85 ? 6.801 -17.312 -1.685 1 98.5 85 ALA A CA 1
ATOM 629 C C . ALA A 1 85 ? 8.023 -16.531 -2.154 1 98.5 85 ALA A C 1
ATOM 631 O O . ALA A 1 85 ? 8.781 -17 -3.006 1 98.5 85 ALA A O 1
ATOM 632 N N . HIS A 1 86 ? 8.156 -15.367 -1.631 1 96.75 86 HIS A N 1
ATOM 633 C CA . HIS A 1 86 ? 9.336 -14.516 -1.754 1 96.75 86 HIS A CA 1
ATOM 634 C C . HIS A 1 86 ? 10.023 -14.336 -0.407 1 96.75 86 HIS A C 1
ATOM 636 O O . HIS A 1 86 ? 9.805 -13.336 0.282 1 96.75 86 HIS A O 1
ATOM 642 N N . PRO A 1 87 ? 10.945 -15.266 -0.069 1 94.94 87 PRO A N 1
ATOM 643 C CA . PRO A 1 87 ? 11.477 -15.336 1.292 1 94.94 87 PRO A CA 1
ATOM 644 C C . PRO A 1 87 ? 12.219 -14.062 1.695 1 94.94 87 PRO A C 1
ATOM 646 O O . PRO A 1 87 ? 12.164 -13.648 2.857 1 94.94 87 PRO A O 1
ATOM 649 N N . ARG A 1 88 ? 12.805 -13.367 0.79 1 91.19 88 ARG A N 1
ATOM 650 C CA . ARG A 1 88 ? 13.617 -12.195 1.118 1 91.19 88 ARG A CA 1
ATOM 651 C C . ARG A 1 88 ? 12.734 -11.016 1.512 1 91.19 88 ARG A C 1
ATOM 653 O O . ARG A 1 88 ? 13.18 -10.117 2.234 1 91.19 88 ARG A O 1
ATOM 660 N N . SER A 1 89 ? 11.508 -11.031 1.041 1 92 89 SER A N 1
ATOM 661 C CA . SER A 1 89 ? 10.609 -9.93 1.356 1 92 89 SER A CA 1
ATOM 662 C C . SER A 1 89 ? 9.461 -10.391 2.248 1 92 89 SER A C 1
ATOM 664 O O . SER A 1 89 ? 8.594 -9.594 2.621 1 92 89 SER A O 1
ATOM 666 N N . SER A 1 90 ? 9.445 -11.656 2.576 1 95.62 90 SER A N 1
ATOM 667 C CA . SER A 1 90 ? 8.398 -12.258 3.398 1 95.62 90 SER A CA 1
ATOM 668 C C . SER A 1 90 ? 7.016 -11.992 2.82 1 95.62 90 SER A C 1
ATOM 670 O O . SER A 1 90 ? 6.109 -11.555 3.537 1 95.62 90 SER A O 1
ATOM 672 N N . ARG A 1 91 ? 6.887 -12.172 1.54 1 97.5 91 ARG A N 1
ATOM 673 C CA . ARG A 1 91 ? 5.613 -11.984 0.852 1 97.5 91 ARG A CA 1
ATOM 674 C C . ARG A 1 91 ? 5.227 -13.234 0.067 1 97.5 91 ARG A C 1
ATOM 676 O O . ARG A 1 91 ? 6.082 -14.047 -0.28 1 97.5 91 ARG A O 1
ATOM 683 N N . TRP A 1 92 ? 3.922 -13.336 -0.126 1 98.75 92 TRP A N 1
ATOM 684 C CA . TRP A 1 92 ? 3.373 -14.391 -0.971 1 98.75 92 TRP A CA 1
ATOM 685 C C . TRP A 1 92 ? 2.582 -13.797 -2.135 1 98.75 92 TRP A C 1
ATOM 687 O O . TRP A 1 92 ? 1.947 -12.75 -1.994 1 98.75 92 TRP A O 1
ATOM 697 N N . THR A 1 93 ? 2.654 -14.461 -3.271 1 98.81 93 THR A N 1
ATOM 698 C CA . THR A 1 93 ? 1.847 -14.141 -4.445 1 98.81 93 THR A CA 1
ATOM 699 C C . THR A 1 93 ? 0.876 -15.281 -4.754 1 98.81 93 THR A C 1
ATOM 701 O O . THR A 1 93 ? 1.298 -16.406 -5.027 1 98.81 93 THR A O 1
ATOM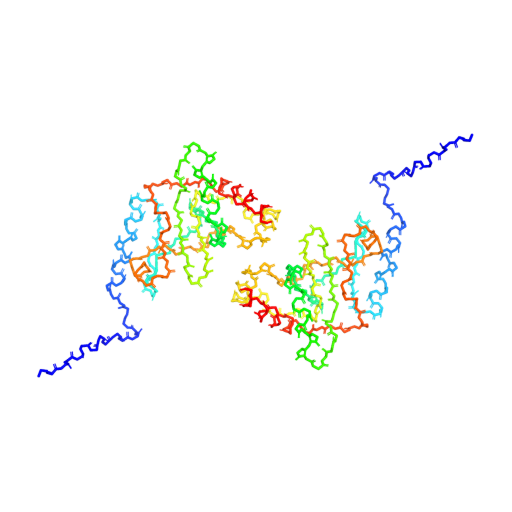 704 N N . PHE A 1 94 ? -0.39 -15.031 -4.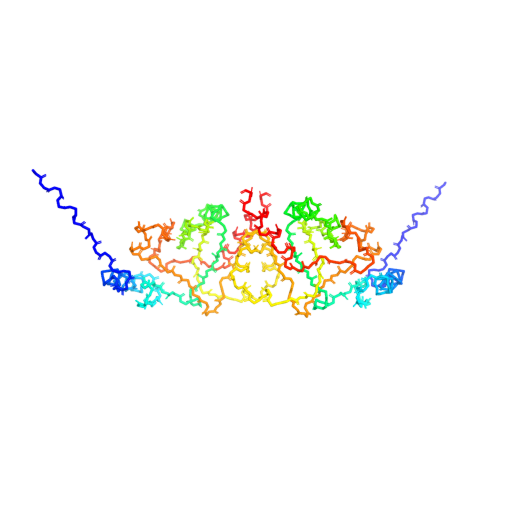68 1 98.94 94 PHE A N 1
ATOM 705 C CA . PHE A 1 94 ? -1.423 -15.945 -5.156 1 98.94 94 PHE A CA 1
ATOM 706 C C . PHE A 1 94 ? -1.696 -15.734 -6.637 1 98.94 94 PHE A C 1
ATOM 708 O O . PHE A 1 94 ? -2.098 -14.641 -7.051 1 98.94 94 PHE A O 1
ATOM 715 N N . LEU A 1 95 ? -1.453 -16.719 -7.426 1 98.88 95 LEU A N 1
ATOM 716 C CA . LEU A 1 95 ? -1.889 -16.656 -8.812 1 98.88 95 LEU A CA 1
ATOM 717 C C . LEU A 1 95 ? -3.365 -17.016 -8.938 1 98.88 95 LEU A C 1
ATOM 719 O O . LEU A 1 95 ? -3.826 -17.984 -8.336 1 98.88 95 LEU A O 1
ATOM 723 N N . THR A 1 96 ? -4.113 -16.266 -9.688 1 98.75 96 THR A N 1
ATOM 724 C CA . THR A 1 96 ? -5.559 -16.438 -9.773 1 98.75 96 THR A CA 1
ATOM 725 C C . THR A 1 96 ? -6.008 -16.578 -11.227 1 98.75 96 THR A C 1
ATOM 727 O O . THR A 1 96 ? -5.188 -16.5 -12.141 1 98.75 96 THR A O 1
ATOM 730 N N . GLY A 1 97 ? -7.297 -16.875 -11.391 1 98.38 97 GLY A N 1
ATOM 731 C CA . GLY A 1 97 ? -7.867 -16.703 -12.719 1 98.38 97 GLY A CA 1
ATOM 732 C C . GLY A 1 97 ? -7.648 -15.312 -13.281 1 98.38 97 GLY A C 1
ATOM 733 O O . GLY A 1 97 ? -6.918 -14.508 -12.695 1 98.38 97 GLY A O 1
ATOM 734 N N . PRO A 1 98 ? -8.305 -15.039 -14.383 1 98.12 98 PRO A N 1
ATOM 735 C CA . PRO A 1 98 ? -8.047 -13.781 -15.086 1 98.12 98 PRO A CA 1
ATOM 736 C C . PRO A 1 98 ? -8.32 -12.555 -14.219 1 98.12 98 PRO A C 1
ATOM 738 O O . PRO A 1 98 ? -9.203 -12.578 -13.359 1 98.12 98 PRO A O 1
ATOM 741 N N . THR A 1 99 ? -7.516 -11.523 -14.469 1 97.06 99 THR A N 1
ATOM 742 C CA . THR A 1 99 ? -7.777 -10.242 -13.828 1 97.06 99 THR A CA 1
ATOM 743 C C . THR A 1 99 ? -9.18 -9.742 -14.164 1 97.06 99 THR A C 1
ATOM 745 O O . THR A 1 99 ? -9.727 -10.078 -15.211 1 97.06 99 THR A O 1
ATOM 748 N N . ASP A 1 100 ? -9.711 -9.102 -13.266 1 94.56 100 ASP A N 1
ATOM 749 C CA . ASP A 1 100 ? -10.969 -8.398 -13.492 1 94.56 100 ASP A CA 1
ATOM 750 C C . ASP A 1 100 ? -10.828 -6.914 -13.172 1 94.56 100 ASP A C 1
ATOM 752 O O . ASP A 1 100 ? -9.727 -6.363 -13.211 1 94.56 100 ASP A O 1
ATOM 756 N N . ASN A 1 101 ? -11.914 -6.254 -12.961 1 92.06 101 ASN A N 1
ATOM 757 C CA . ASN A 1 101 ? -11.859 -4.809 -12.766 1 92.06 101 ASN A CA 1
ATOM 758 C C . ASN A 1 101 ? -11.625 -4.449 -11.297 1 92.06 101 ASN A C 1
ATOM 760 O O . ASN A 1 101 ? -11.82 -3.303 -10.898 1 92.06 101 ASN A O 1
ATOM 764 N N . SER A 1 102 ? -11.109 -5.406 -10.539 1 91.81 102 SER A N 1
ATOM 765 C CA . SER A 1 102 ? -10.875 -5.184 -9.117 1 91.81 102 SER A CA 1
ATOM 766 C C . SER A 1 102 ? -9.82 -4.109 -8.883 1 91.81 102 SER A C 1
ATOM 768 O O . SER A 1 102 ? -9.852 -3.408 -7.875 1 91.81 102 SER A O 1
ATOM 770 N N . TYR A 1 103 ? -8.93 -3.975 -9.828 1 87.31 103 TYR A N 1
ATOM 771 C CA . TYR A 1 103 ? -7.863 -2.994 -9.695 1 87.31 103 TYR A CA 1
ATOM 772 C C . TYR A 1 103 ? -8.406 -1.575 -9.781 1 87.31 103 TYR A C 1
ATOM 774 O O . TYR A 1 103 ? -7.719 -0.614 -9.43 1 87.31 103 TYR A O 1
ATOM 782 N N . LEU A 1 104 ? -9.641 -1.42 -10.156 1 89.69 104 LEU A N 1
ATOM 783 C CA . LEU A 1 104 ? -10.273 -0.108 -10.25 1 89.69 104 LEU A CA 1
ATOM 784 C C . LEU A 1 104 ? -11.094 0.194 -9 1 89.69 104 LEU A C 1
ATOM 786 O O . LEU A 1 104 ? -11.594 1.307 -8.836 1 89.69 104 LEU A O 1
ATOM 790 N N . ASP A 1 105 ? -11.258 -0.766 -8.148 1 93.5 105 ASP A N 1
ATOM 791 C CA . ASP A 1 105 ? -12.062 -0.629 -6.938 1 93.5 105 ASP A CA 1
ATOM 792 C C . ASP A 1 105 ? -11.281 0.068 -5.828 1 93.5 105 ASP A C 1
ATOM 794 O O . ASP A 1 105 ? -10.523 -0.575 -5.098 1 93.5 105 ASP A O 1
ATOM 798 N N . THR A 1 106 ? -11.547 1.358 -5.625 1 90.75 106 THR A N 1
ATOM 799 C CA . THR A 1 106 ? -10.781 2.186 -4.695 1 90.75 106 THR A CA 1
ATOM 800 C C . THR A 1 106 ? -11.008 1.727 -3.256 1 90.75 106 THR A C 1
ATOM 802 O O . THR A 1 106 ? -10.102 1.811 -2.424 1 90.75 106 THR A O 1
ATOM 805 N N . THR A 1 107 ? -12.227 1.283 -2.947 1 91.5 107 THR A N 1
ATOM 806 C CA . THR A 1 107 ? -12.523 0.767 -1.615 1 91.5 107 THR A CA 1
ATOM 807 C C . THR A 1 107 ? -11.727 -0.51 -1.345 1 91.5 107 THR A C 1
ATOM 809 O O . THR A 1 107 ? -11.125 -0.659 -0.28 1 91.5 107 THR A O 1
ATOM 812 N N . LEU A 1 108 ? -11.719 -1.342 -2.352 1 93.75 108 LEU A N 1
ATOM 813 C CA . LEU A 1 108 ? -10.938 -2.564 -2.234 1 93.75 108 LEU A CA 1
ATOM 814 C C . LEU A 1 108 ? -9.453 -2.242 -2.07 1 93.75 108 LEU A C 1
ATOM 816 O O . LEU A 1 108 ? -8.773 -2.83 -1.223 1 93.75 108 LEU A O 1
ATOM 820 N N . PHE A 1 109 ? -9.031 -1.356 -2.869 1 93.25 109 PHE A N 1
ATOM 821 C CA . PHE A 1 109 ? -7.629 -0.951 -2.791 1 93.25 109 PHE A CA 1
ATOM 822 C C . PHE A 1 109 ? -7.285 -0.468 -1.389 1 93.25 109 PHE A C 1
ATOM 824 O O . PHE A 1 109 ? -6.27 -0.876 -0.819 1 93.25 109 PHE A O 1
ATOM 831 N N . ALA A 1 110 ? -8.109 0.355 -0.805 1 91.19 110 ALA A N 1
ATOM 832 C CA . ALA A 1 110 ? -7.863 0.878 0.536 1 91.19 110 ALA A CA 1
ATOM 833 C C . ALA A 1 110 ? -7.836 -0.246 1.567 1 91.19 110 ALA A C 1
ATOM 835 O O . ALA A 1 110 ? -6.98 -0.264 2.453 1 91.19 110 ALA A O 1
ATOM 836 N N . ASP A 1 111 ? -8.766 -1.206 1.478 1 93.44 111 ASP A N 1
ATOM 837 C CA . ASP A 1 111 ? -8.828 -2.344 2.391 1 93.44 111 ASP A CA 1
ATOM 838 C C . ASP A 1 111 ? -7.551 -3.178 2.318 1 93.44 111 ASP A C 1
ATOM 840 O O . ASP A 1 111 ? -6.98 -3.543 3.35 1 93.44 111 ASP A O 1
ATOM 844 N N . LEU A 1 112 ? -7.137 -3.439 1.103 1 96.69 112 LEU A N 1
ATOM 845 C CA . LEU A 1 112 ? -5.953 -4.266 0.905 1 96.69 112 LEU A CA 1
ATOM 846 C C . LEU A 1 112 ? -4.699 -3.537 1.379 1 96.69 112 LEU A C 1
ATOM 848 O O . LEU A 1 112 ? -3.826 -4.141 2.01 1 96.69 112 LEU A O 1
ATOM 852 N N . PHE A 1 113 ? -4.668 -2.252 1.093 1 95 113 PHE A N 1
ATOM 853 C CA . PHE A 1 113 ? -3.506 -1.444 1.443 1 95 113 PHE A CA 1
ATOM 854 C C . PHE A 1 113 ? -3.271 -1.459 2.949 1 95 113 PHE A C 1
ATOM 856 O O . PHE A 1 113 ? -2.127 -1.466 3.404 1 95 113 PHE A O 1
ATOM 863 N N . ARG A 1 114 ? -4.324 -1.516 3.768 1 94.06 114 ARG A N 1
ATOM 864 C CA . ARG A 1 114 ? -4.227 -1.469 5.223 1 94.06 114 ARG A CA 1
ATOM 865 C C . ARG A 1 114 ? -3.494 -2.693 5.762 1 94.06 114 ARG A C 1
ATOM 867 O O . ARG A 1 114 ? -2.994 -2.678 6.891 1 94.06 114 ARG A O 1
ATOM 874 N N . VAL A 1 115 ? -3.404 -3.717 4.922 1 95.44 115 VAL A N 1
ATOM 875 C CA . VAL A 1 115 ? -2.734 -4.934 5.367 1 95.44 115 VAL A CA 1
ATOM 876 C C . VAL A 1 115 ? -1.579 -5.262 4.422 1 95.44 115 VAL A C 1
ATOM 878 O O . VAL A 1 115 ? -1.181 -6.422 4.301 1 95.44 115 VAL A O 1
ATOM 881 N N . CYS A 1 116 ? -1.186 -4.301 3.674 1 96.19 116 CYS A N 1
ATOM 882 C CA . CYS A 1 116 ? -0.037 -4.387 2.777 1 96.19 116 CYS A CA 1
ATOM 883 C C . CYS A 1 116 ? -0.248 -5.465 1.722 1 96.19 116 CYS A C 1
ATOM 885 O O . CYS A 1 116 ? 0.686 -6.191 1.375 1 96.19 116 CYS A O 1
ATOM 887 N N . ALA A 1 117 ? -1.446 -5.605 1.316 1 98 117 ALA A N 1
ATOM 888 C CA . ALA A 1 117 ? -1.786 -6.484 0.2 1 98 117 ALA A CA 1
ATOM 889 C C . ALA A 1 117 ? -2.133 -5.676 -1.048 1 98 117 ALA A C 1
ATOM 891 O O . ALA A 1 117 ? -2.441 -4.484 -0.959 1 98 117 ALA A O 1
ATOM 892 N N . SER A 1 118 ? -2.059 -6.328 -2.236 1 97 118 SER A N 1
ATOM 893 C CA . SER A 1 118 ? -2.371 -5.621 -3.475 1 97 118 SER A CA 1
ATOM 894 C C . SER A 1 118 ? -2.75 -6.594 -4.586 1 97 118 SER A C 1
ATOM 896 O O . SER A 1 118 ? -2.398 -7.773 -4.531 1 97 118 SER A O 1
ATOM 898 N N . VAL A 1 119 ? -3.52 -6.102 -5.461 1 97.81 119 VAL A N 1
ATOM 899 C CA . VAL A 1 119 ? -3.803 -6.789 -6.719 1 97.81 119 VAL A CA 1
ATOM 900 C C . VAL A 1 119 ? -2.795 -6.359 -7.781 1 97.81 119 VAL A C 1
ATOM 902 O O . VAL A 1 119 ? -2.525 -5.168 -7.945 1 97.81 119 VAL A O 1
ATOM 905 N N . ALA A 1 120 ? -2.188 -7.34 -8.461 1 97.12 120 ALA A N 1
ATOM 906 C CA . ALA A 1 120 ? -1.297 -6.98 -9.562 1 97.12 120 ALA A CA 1
ATOM 907 C C . ALA A 1 120 ? -2.076 -6.352 -10.711 1 97.12 120 ALA A C 1
ATOM 909 O O . ALA A 1 120 ? -3.168 -6.809 -11.055 1 97.12 120 ALA A O 1
ATOM 910 N N . LEU A 1 121 ? -1.475 -5.336 -11.312 1 95.56 121 LEU A N 1
ATOM 911 C CA . LEU A 1 121 ? -2.135 -4.617 -12.398 1 95.56 121 LEU A CA 1
ATOM 912 C C . LEU A 1 121 ? -2.041 -5.402 -13.703 1 95.56 121 LEU A C 1
ATOM 914 O O . LEU A 1 121 ? -1.009 -6.012 -13.992 1 95.56 121 LEU A O 1
ATOM 918 N N . PRO A 1 122 ? -3.162 -5.328 -14.453 1 96.62 122 PRO A N 1
ATOM 919 C CA . PRO A 1 122 ? -3.027 -5.895 -15.797 1 96.62 122 PRO A CA 1
ATOM 920 C C . PRO A 1 122 ? -1.837 -5.324 -16.562 1 96.62 122 PRO A C 1
ATOM 922 O O . PRO A 1 122 ? -1.57 -4.121 -16.484 1 96.62 122 PRO A O 1
ATOM 925 N N . GLY A 1 123 ? -1.083 -6.223 -17.219 1 96.62 123 GLY A N 1
ATOM 926 C CA . GLY A 1 123 ? 0.073 -5.789 -17.984 1 96.62 123 GLY A CA 1
ATOM 927 C C . GLY A 1 123 ? 1.364 -5.82 -17.188 1 96.62 123 GLY A C 1
ATOM 928 O O . GLY A 1 123 ? 2.455 -5.781 -17.766 1 96.62 123 GLY A O 1
ATOM 929 N N . SER A 1 124 ? 1.226 -5.777 -15.844 1 96.19 124 SER A N 1
ATOM 930 C CA . SER A 1 124 ? 2.424 -5.965 -15.031 1 96.19 124 SER A CA 1
ATOM 931 C C . SER A 1 124 ? 2.938 -7.398 -15.125 1 96.19 124 SER A C 1
ATOM 933 O O . SER A 1 124 ? 2.414 -8.203 -15.906 1 96.19 124 SER A O 1
ATOM 935 N N . HIS A 1 125 ? 4.039 -7.73 -14.383 1 96.75 125 HIS A N 1
ATOM 936 C CA . HIS A 1 125 ? 4.625 -9.062 -14.508 1 96.75 125 HIS A CA 1
ATOM 937 C C . HIS A 1 125 ? 4.855 -9.688 -13.133 1 96.75 125 HIS A C 1
ATOM 939 O O . HIS A 1 125 ? 5.168 -8.984 -12.172 1 96.75 125 HIS A O 1
ATOM 945 N N . VAL A 1 126 ? 4.684 -10.922 -13.086 1 97.56 126 VAL A N 1
ATOM 946 C CA . VAL A 1 126 ? 5.094 -11.766 -11.969 1 97.56 126 VAL A CA 1
ATOM 947 C C . VAL A 1 126 ? 6.188 -12.734 -12.422 1 97.56 126 VAL A C 1
ATOM 949 O O . VAL A 1 126 ? 6.133 -13.258 -13.539 1 97.56 126 VAL A O 1
ATOM 952 N N . VAL A 1 127 ? 7.191 -12.914 -11.586 1 97.25 127 VAL A N 1
ATOM 953 C CA . VAL A 1 127 ? 8.242 -13.875 -11.906 1 97.25 127 VAL A CA 1
ATOM 954 C C . VAL A 1 127 ? 7.852 -15.258 -11.375 1 97.25 127 VAL A C 1
ATOM 956 O O . VAL A 1 127 ? 7.535 -15.406 -10.195 1 97.25 127 VAL A O 1
ATOM 959 N N . LEU A 1 128 ? 7.848 -16.203 -12.258 1 98.44 128 LEU A N 1
ATOM 960 C CA . LEU A 1 128 ? 7.582 -17.578 -11.867 1 98.44 128 LEU A CA 1
ATOM 961 C C . LEU A 1 128 ? 8.859 -18.266 -11.398 1 98.44 128 LEU A C 1
ATOM 963 O O . LEU A 1 128 ? 9.938 -18.016 -11.945 1 98.44 128 LEU A O 1
ATOM 967 N N . PRO A 1 129 ? 8.703 -19.188 -10.469 1 97.69 129 PRO A N 1
ATOM 968 C CA . PRO A 1 129 ? 9.898 -19.859 -9.945 1 97.69 129 PRO A CA 1
ATOM 969 C C . PRO A 1 129 ? 10.633 -20.672 -11.016 1 97.69 129 PRO A C 1
ATOM 971 O O . PRO A 1 129 ? 10.008 -21.422 -11.766 1 97.69 129 PRO A O 1
ATOM 974 N N . SER A 1 130 ? 11.867 -20.453 -11.141 1 95.75 130 SER A N 1
ATOM 975 C CA . SER A 1 130 ? 12.789 -21.312 -11.891 1 95.75 130 SER A CA 1
ATOM 976 C C . SER A 1 130 ? 13.555 -22.234 -10.953 1 95.75 130 SER A C 1
ATOM 978 O O . SER A 1 130 ? 13.57 -22.031 -9.734 1 95.75 130 SER A O 1
ATOM 980 N N . PRO A 1 131 ? 14.211 -23.266 -11.508 1 93 131 PRO A N 1
ATOM 981 C CA . PRO A 1 131 ? 15.055 -24.094 -10.656 1 93 131 PRO A CA 1
ATOM 982 C C . PRO A 1 131 ? 16.125 -23.297 -9.914 1 93 131 PRO A C 1
ATOM 984 O O . PRO A 1 131 ? 16.391 -23.562 -8.742 1 93 131 PRO A O 1
ATOM 987 N N . THR A 1 132 ? 16.688 -22.344 -10.586 1 91.19 132 THR A N 1
ATOM 988 C CA . THR A 1 132 ? 17.703 -21.484 -9.953 1 91.19 132 THR A CA 1
ATOM 989 C C . THR A 1 132 ? 17.094 -20.719 -8.781 1 91.19 132 THR A C 1
ATOM 991 O O . THR A 1 132 ? 17.703 -20.609 -7.719 1 91.19 132 THR A O 1
ATOM 994 N N . ASP A 1 133 ? 15.867 -20.203 -8.945 1 92.44 133 ASP A N 1
ATOM 995 C CA . ASP A 1 133 ? 15.18 -19.516 -7.859 1 92.44 133 ASP A CA 1
ATOM 996 C C . ASP A 1 133 ? 14.992 -20.438 -6.656 1 92.44 133 ASP A C 1
ATOM 998 O O . ASP A 1 133 ? 15.273 -20.047 -5.52 1 92.44 133 ASP A O 1
ATOM 1002 N N . GLU A 1 134 ? 14.508 -21.594 -6.922 1 92.81 134 GLU A N 1
ATOM 1003 C CA . GLU A 1 134 ? 14.195 -22.562 -5.867 1 92.81 134 GLU A CA 1
ATOM 1004 C C . GLU A 1 134 ? 15.453 -22.984 -5.117 1 92.81 134 GLU A C 1
ATOM 1006 O O . GLU A 1 134 ? 15.445 -23.094 -3.891 1 92.81 134 GLU A O 1
ATOM 1011 N N . HIS A 1 135 ? 16.531 -23.094 -5.832 1 90.62 135 HIS A N 1
ATOM 1012 C CA . HIS A 1 135 ? 17.797 -23.516 -5.238 1 90.62 135 HIS A CA 1
ATOM 1013 C C . HIS A 1 135 ? 18.391 -22.406 -4.379 1 90.62 135 HIS A C 1
ATOM 1015 O O . HIS A 1 135 ? 18.953 -22.688 -3.312 1 90.62 135 HIS A O 1
ATOM 1021 N N . THR A 1 136 ? 18.234 -21.188 -4.84 1 90.56 136 THR A N 1
ATOM 1022 C CA . THR A 1 136 ? 18.844 -20.062 -4.141 1 90.56 136 THR A CA 1
ATOM 1023 C C . THR A 1 136 ? 17.891 -19.5 -3.086 1 90.56 136 THR A C 1
ATOM 1025 O O . THR A 1 136 ? 18.297 -18.672 -2.262 1 90.56 136 THR A O 1
ATOM 1028 N N . GLY A 1 137 ? 16.688 -19.938 -3.156 1 90.56 137 GLY A N 1
ATOM 1029 C CA . GLY A 1 137 ? 15.703 -19.469 -2.189 1 90.56 137 GLY A CA 1
ATOM 1030 C C . GLY A 1 137 ? 15.164 -18.094 -2.52 1 90.56 137 GLY A C 1
ATOM 1031 O O . GLY A 1 137 ? 14.695 -17.375 -1.632 1 90.56 137 GLY A O 1
ATOM 1032 N N . TYR A 1 138 ? 15.273 -17.656 -3.709 1 91.69 138 TYR A N 1
ATOM 1033 C CA . TYR A 1 138 ? 14.734 -16.359 -4.113 1 91.69 138 TYR A CA 1
ATOM 1034 C C . TYR A 1 138 ? 13.211 -16.422 -4.227 1 91.69 138 TYR A C 1
ATOM 1036 O O . TYR A 1 138 ? 12.523 -15.453 -3.891 1 91.69 138 TYR A O 1
ATOM 1044 N N . ARG A 1 139 ? 12.727 -17.516 -4.789 1 96.31 139 ARG A N 1
ATOM 1045 C CA . ARG A 1 139 ? 11.305 -17.766 -4.98 1 96.31 139 ARG A CA 1
ATOM 1046 C C . ARG A 1 139 ? 11 -19.266 -4.895 1 96.31 139 ARG A C 1
ATOM 1048 O O . ARG A 1 139 ? 11.734 -20.078 -5.457 1 96.31 139 ARG A O 1
ATOM 1055 N N . ASN A 1 140 ? 9.945 -19.547 -4.168 1 96.81 140 ASN A N 1
ATOM 1056 C CA . ASN A 1 140 ? 9.523 -20.938 -4.008 1 96.81 140 ASN A CA 1
ATOM 1057 C C . ASN A 1 140 ? 8.008 -21.078 -4.117 1 96.81 140 ASN A C 1
ATOM 1059 O O . ASN A 1 140 ? 7.266 -20.172 -3.736 1 96.81 140 ASN A O 1
ATOM 1063 N N . TRP A 1 141 ? 7.703 -22.25 -4.617 1 98.06 141 TRP A N 1
ATOM 1064 C CA . TRP A 1 141 ? 6.277 -22.562 -4.547 1 98.06 141 TRP A CA 1
ATOM 1065 C C . TRP A 1 141 ? 5.867 -22.922 -3.125 1 98.06 141 TRP A C 1
ATOM 1067 O O . TRP A 1 141 ? 6.477 -23.797 -2.498 1 98.06 141 TRP A O 1
ATOM 1077 N N . ILE A 1 142 ? 4.898 -22.219 -2.598 1 98.38 142 ILE A N 1
ATOM 1078 C CA . ILE A 1 142 ? 4.16 -22.672 -1.423 1 98.38 142 ILE A CA 1
ATOM 1079 C C . ILE A 1 142 ? 3.145 -23.734 -1.829 1 98.38 142 ILE A C 1
ATOM 1081 O O . ILE A 1 142 ? 3.023 -24.766 -1.168 1 98.38 142 ILE A O 1
ATOM 1085 N N . ALA A 1 143 ? 2.459 -23.484 -2.865 1 98.62 143 ALA A N 1
ATOM 1086 C CA . ALA A 1 143 ? 1.552 -24.406 -3.561 1 98.62 143 ALA A CA 1
ATOM 1087 C C . ALA A 1 143 ? 1.805 -24.391 -5.066 1 98.62 143 ALA A C 1
ATOM 1089 O O . ALA A 1 143 ? 1.503 -23.406 -5.742 1 98.62 143 ALA A O 1
ATOM 1090 N N . PRO A 1 144 ? 2.395 -25.438 -5.605 1 98.19 144 PRO A N 1
ATOM 1091 C CA . PRO A 1 144 ? 2.635 -25.484 -7.047 1 98.19 144 PRO A CA 1
ATOM 1092 C C . PRO A 1 144 ? 1.345 -25.594 -7.859 1 98.19 144 PRO A C 1
ATOM 1094 O O . PRO A 1 144 ? 0.309 -26 -7.328 1 98.19 144 PRO A O 1
ATOM 1097 N N . PRO A 1 145 ? 1.463 -25.109 -9.086 1 98.5 145 PRO A N 1
ATOM 1098 C CA . PRO A 1 145 ? 0.265 -25.266 -9.914 1 98.5 145 PRO A CA 1
ATOM 1099 C C . PRO A 1 145 ? -0.132 -26.719 -10.125 1 98.5 145 PRO A C 1
ATOM 1101 O O . PRO A 1 145 ? 0.736 -27.578 -10.258 1 98.5 145 PRO A O 1
ATOM 1104 N N . GLU A 1 146 ? -1.384 -27 -10 1 97.88 146 GLU A N 1
ATOM 1105 C CA . GLU A 1 146 ? -1.999 -28.281 -10.344 1 97.88 146 GLU A CA 1
ATOM 1106 C C . GLU A 1 146 ? -2.811 -28.172 -11.633 1 97.88 146 GLU A C 1
ATOM 1108 O O . GLU A 1 146 ? -3.939 -27.672 -11.617 1 97.88 146 GLU A O 1
ATOM 1113 N N . HIS A 1 147 ? -2.195 -28.734 -12.719 1 97.25 147 HIS A N 1
ATOM 1114 C CA . HIS A 1 147 ? -2.752 -28.5 -14.047 1 97.25 147 HIS A CA 1
ATOM 1115 C C . HIS A 1 147 ? -2.975 -27.016 -14.297 1 97.25 147 HIS A C 1
ATOM 1117 O O . HIS A 1 147 ? -2.053 -26.203 -14.141 1 97.25 147 HIS A O 1
ATOM 1123 N N . ASP A 1 148 ? -4.172 -26.656 -14.68 1 97.44 148 ASP A N 1
ATOM 1124 C CA . ASP A 1 148 ? -4.422 -25.234 -14.945 1 97.44 148 ASP A CA 1
ATOM 1125 C C . ASP A 1 148 ? -5.371 -24.641 -13.906 1 97.44 148 ASP A C 1
ATOM 1127 O O . ASP A 1 148 ? -5.938 -23.562 -14.125 1 97.44 148 ASP A O 1
ATOM 1131 N N . PHE A 1 149 ? -5.426 -25.344 -12.766 1 98 149 PHE A N 1
ATOM 1132 C CA . PHE A 1 149 ? -6.371 -24.875 -11.75 1 98 149 PHE A CA 1
ATOM 1133 C C . PHE A 1 149 ? -5.859 -23.625 -11.062 1 98 149 PHE A C 1
ATOM 1135 O O . PHE A 1 149 ? -4.691 -23.547 -10.664 1 98 149 PHE A O 1
ATOM 1142 N N . ARG A 1 150 ? -6.77 -22.656 -10.898 1 98.38 150 ARG A N 1
ATOM 1143 C CA . ARG A 1 150 ? -6.562 -21.438 -10.125 1 98.38 150 ARG A CA 1
ATOM 1144 C C . ARG A 1 150 ? -7.855 -20.984 -9.469 1 98.38 150 ARG A C 1
ATOM 1146 O O . ARG A 1 150 ? -8.938 -21.109 -10.047 1 98.38 150 ARG A O 1
ATOM 1153 N N . ARG A 1 151 ? -7.676 -20.5 -8.305 1 98.06 151 ARG A N 1
ATOM 1154 C CA . ARG A 1 151 ? -8.828 -19.859 -7.688 1 98.06 151 ARG A CA 1
ATOM 1155 C C . ARG A 1 151 ? -9.219 -18.594 -8.453 1 98.06 151 ARG A C 1
ATOM 1157 O O . ARG A 1 151 ? -8.367 -17.891 -9 1 98.06 151 ARG A O 1
ATOM 1164 N N . GLU A 1 152 ? -10.508 -18.312 -8.445 1 97.5 152 GLU A N 1
ATOM 1165 C CA . GLU A 1 152 ? -10.938 -17.016 -8.984 1 97.5 152 GLU A CA 1
ATOM 1166 C C . GLU A 1 152 ? -10.367 -15.859 -8.172 1 97.5 152 GLU A C 1
ATOM 1168 O O . GLU A 1 152 ? -10.289 -15.938 -6.945 1 97.5 152 GLU A O 1
ATOM 1173 N N . MET A 1 153 ? -10.062 -14.812 -8.875 1 98.06 153 MET A N 1
ATOM 1174 C CA . MET A 1 153 ? -9.523 -13.633 -8.203 1 98.06 153 MET A CA 1
ATOM 1175 C C . MET A 1 153 ? -10.438 -13.188 -7.07 1 98.06 153 MET A C 1
ATOM 1177 O O . MET A 1 153 ? -9.977 -12.883 -5.973 1 98.06 153 MET A O 1
ATOM 1181 N N . GLY A 1 154 ? -11.711 -13.148 -7.352 1 97.06 154 GLY A N 1
ATOM 1182 C CA . GLY A 1 154 ? -12.672 -12.719 -6.34 1 97.06 154 GLY A CA 1
ATOM 1183 C C . GLY A 1 154 ? -12.617 -13.562 -5.078 1 97.06 154 GLY A C 1
ATOM 1184 O O . GLY A 1 154 ? -12.844 -13.055 -3.979 1 97.06 154 GLY A O 1
ATOM 1185 N N . GLU A 1 155 ? -12.359 -14.859 -5.242 1 97.06 155 GLU A N 1
ATOM 1186 C CA . GLU A 1 155 ? -12.273 -15.758 -4.094 1 97.06 155 GLU A CA 1
ATOM 1187 C C . GLU A 1 155 ? -11.07 -15.414 -3.217 1 97.06 155 GLU A C 1
ATOM 1189 O O . GLU A 1 155 ? -11.172 -15.391 -1.989 1 97.06 155 GLU A O 1
ATOM 1194 N N . VAL A 1 156 ? -9.992 -15.172 -3.85 1 98.25 156 VAL A N 1
ATOM 1195 C CA . VAL A 1 156 ? -8.766 -14.859 -3.119 1 98.25 156 VAL A CA 1
ATOM 1196 C C . VAL A 1 156 ? -8.914 -13.516 -2.414 1 98.25 156 VAL A C 1
ATOM 1198 O O . VAL A 1 156 ? -8.531 -13.367 -1.252 1 98.25 156 VAL A O 1
ATOM 1201 N N . LEU A 1 157 ? -9.492 -12.57 -3.1 1 97.94 157 LEU A N 1
ATOM 1202 C CA . LEU A 1 157 ? -9.68 -11.242 -2.529 1 97.94 157 LEU A CA 1
ATOM 1203 C C . LEU A 1 157 ? -10.656 -11.289 -1.354 1 97.94 157 LEU A C 1
ATOM 1205 O O . LEU A 1 157 ? -10.43 -10.641 -0.333 1 97.94 157 LEU A O 1
ATOM 1209 N N . ALA A 1 158 ? -11.719 -12.047 -1.514 1 96.31 158 ALA A N 1
ATOM 1210 C CA . ALA A 1 158 ? -12.68 -12.188 -0.421 1 96.31 158 ALA A CA 1
ATOM 1211 C C . ALA A 1 158 ? -12.023 -12.828 0.801 1 96.31 158 ALA A C 1
ATOM 1213 O O . ALA A 1 158 ? -12.242 -12.391 1.933 1 96.31 158 ALA A O 1
ATOM 1214 N N . ALA A 1 159 ? -11.242 -13.844 0.56 1 97.44 159 ALA A N 1
ATOM 1215 C CA . ALA A 1 159 ? -10.531 -14.5 1.656 1 97.44 159 ALA A CA 1
ATOM 1216 C C . ALA A 1 159 ? -9.539 -13.539 2.311 1 97.44 159 ALA A C 1
ATOM 1218 O O . ALA A 1 159 ? -9.398 -13.523 3.535 1 97.44 159 ALA A O 1
ATOM 1219 N N . THR A 1 160 ? -8.844 -12.766 1.47 1 97.88 160 THR A N 1
ATOM 1220 C CA . THR A 1 160 ? -7.883 -11.797 1.979 1 97.88 160 THR A CA 1
ATOM 1221 C C . THR A 1 160 ? -8.57 -10.773 2.879 1 97.88 160 THR A C 1
ATOM 1223 O O . THR A 1 160 ? -8.094 -10.492 3.984 1 97.88 160 THR A O 1
ATOM 1226 N N . ARG A 1 161 ? -9.688 -10.234 2.428 1 96.25 161 ARG A N 1
ATOM 1227 C CA . ARG A 1 161 ? -10.43 -9.242 3.207 1 96.25 161 ARG A CA 1
ATOM 1228 C C . ARG A 1 161 ? -10.945 -9.852 4.508 1 96.25 161 ARG A C 1
ATOM 1230 O O . ARG A 1 161 ? -10.922 -9.203 5.555 1 96.25 161 ARG A O 1
ATOM 1237 N N . ALA A 1 162 ? -11.375 -11.055 4.484 1 95.56 162 ALA A N 1
ATOM 1238 C CA . ALA A 1 162 ? -11.898 -11.742 5.668 1 95.56 162 ALA A CA 1
ATOM 1239 C C . ALA A 1 162 ? -10.789 -11.953 6.699 1 95.56 162 ALA A C 1
ATOM 1241 O O . ALA A 1 162 ? -11.031 -11.867 7.906 1 95.56 162 ALA A O 1
ATOM 1242 N N . CYS A 1 163 ? -9.578 -12.234 6.152 1 96.69 163 CYS A N 1
ATOM 1243 C CA . CYS A 1 163 ? -8.469 -12.539 7.043 1 96.69 163 CYS A CA 1
ATOM 1244 C C . CYS A 1 163 ? -7.816 -11.258 7.559 1 96.69 163 CYS A C 1
ATOM 1246 O O . CYS A 1 163 ? -7.043 -11.289 8.516 1 96.69 163 CYS A O 1
ATOM 1248 N N . ALA A 1 164 ? -8.023 -10.141 6.941 1 91.56 164 ALA A N 1
ATOM 1249 C CA . ALA A 1 164 ? -7.453 -8.859 7.34 1 91.56 164 ALA A CA 1
ATOM 1250 C C . ALA A 1 164 ? -8.094 -8.352 8.625 1 91.56 164 ALA A C 1
ATOM 1252 O O . ALA A 1 164 ? -7.461 -7.625 9.398 1 91.56 164 ALA A O 1
ATOM 1253 N N . SER A 1 165 ? -9.414 -8.453 8.914 1 75.69 165 SER A N 1
ATOM 1254 C CA . SER A 1 165 ? -10.172 -7.961 10.055 1 75.69 165 SER A CA 1
ATOM 1255 C C . SER A 1 165 ? -9.766 -8.68 11.336 1 75.69 165 SER A C 1
ATOM 1257 O O . SER A 1 165 ? -9.969 -8.156 12.438 1 75.69 165 SER A O 1
ATOM 1259 N N . GLY A 1 166 ? -9.242 -9.82 11.328 1 60.41 166 GLY A N 1
ATOM 1260 C CA . GLY A 1 166 ? -9.016 -10.641 12.508 1 60.41 166 GLY A CA 1
ATOM 1261 C C . GLY A 1 166 ? -7.656 -10.406 13.141 1 60.41 166 GLY A C 1
ATOM 1262 O O . GLY A 1 166 ? -7.32 -11.031 14.148 1 60.41 166 GLY A O 1
ATOM 1263 N N . ALA A 1 167 ? -6.832 -9.562 12.609 1 45.47 167 ALA A N 1
ATOM 1264 C CA . ALA A 1 167 ? -5.617 -9.422 13.414 1 45.47 167 ALA A CA 1
ATOM 1265 C C . ALA A 1 167 ? -5.84 -8.453 14.57 1 45.47 167 ALA A C 1
ATOM 1267 O O . ALA A 1 167 ? -6.637 -7.516 14.469 1 45.47 167 ALA A O 1
ATOM 1268 N N . MET B 1 1 ? -44.281 17.656 35.531 1 29.52 1 MET B N 1
ATOM 1269 C CA . MET B 1 1 ? -43.062 18.188 34.906 1 29.52 1 MET B CA 1
ATOM 1270 C C . MET B 1 1 ? -42.812 17.484 33.594 1 29.52 1 MET B C 1
ATOM 1272 O O . MET B 1 1 ? -42.562 16.281 33.562 1 29.52 1 MET B O 1
ATOM 1276 N N . SER B 1 2 ? -43.406 17.938 32.438 1 34.78 2 SER B N 1
ATOM 1277 C CA . SER B 1 2 ? -43.469 17.453 31.047 1 34.78 2 SER B CA 1
ATOM 1278 C C . SER B 1 2 ? -42.094 17.422 30.406 1 34.78 2 SER B C 1
ATOM 1280 O O . SER B 1 2 ? -41.406 18.422 30.391 1 34.78 2 SER B O 1
ATOM 1282 N N . LEU B 1 3 ? -41.375 16.328 30.344 1 35.28 3 LEU B N 1
ATOM 1283 C CA . LEU B 1 3 ? -40.094 16.078 29.719 1 35.28 3 LEU B CA 1
ATOM 1284 C C . LEU B 1 3 ? -40.125 16.422 28.234 1 35.28 3 LEU B C 1
ATOM 1286 O O . LEU B 1 3 ? -40.781 15.719 27.438 1 35.28 3 LEU B O 1
ATOM 1290 N N . SER B 1 4 ? -40.344 17.656 27.828 1 38.06 4 SER B N 1
ATOM 1291 C CA . SER B 1 4 ? -40.25 18.125 26.438 1 38.06 4 SER B CA 1
ATOM 1292 C C . SER B 1 4 ? -38.906 17.719 25.828 1 38.06 4 SER B C 1
ATOM 1294 O O . SER B 1 4 ? -37.844 18.188 26.25 1 38.06 4 SER B O 1
ATOM 1296 N N . ARG B 1 5 ? -38.781 16.438 25.422 1 37.66 5 ARG B N 1
ATOM 1297 C CA . ARG B 1 5 ? -37.625 16 24.625 1 37.66 5 ARG B CA 1
ATOM 1298 C C . ARG B 1 5 ? -37.438 16.875 23.391 1 37.66 5 ARG B C 1
ATOM 1300 O O . ARG B 1 5 ? -38.312 16.938 22.531 1 37.66 5 ARG B O 1
ATOM 1307 N N . THR B 1 6 ? -36.812 18.062 23.469 1 39.12 6 THR B N 1
ATOM 1308 C CA . THR B 1 6 ? -36.344 18.781 22.297 1 39.12 6 THR B CA 1
ATOM 1309 C C . THR B 1 6 ? -35.625 17.828 21.328 1 39.12 6 THR B C 1
ATOM 1311 O O . THR B 1 6 ? -34.594 17.266 21.641 1 39.12 6 THR B O 1
ATOM 1314 N N . GLU B 1 7 ? -36.406 17.016 20.594 1 40.75 7 GLU B N 1
ATOM 1315 C CA . GLU B 1 7 ? -35.844 16.281 19.469 1 40.75 7 GLU B CA 1
ATOM 1316 C C . GLU B 1 7 ? -35.125 17.219 18.5 1 40.75 7 GLU B C 1
ATOM 1318 O O . GLU B 1 7 ? -35.656 18.219 18.062 1 40.75 7 GLU B O 1
ATOM 1323 N N . SER B 1 8 ? -33.844 17.453 18.734 1 40.22 8 SER B N 1
ATOM 1324 C CA . SER B 1 8 ? -33.062 18.109 17.688 1 40.22 8 SER B CA 1
ATOM 1325 C C . SER B 1 8 ? -33.406 17.562 16.297 1 40.22 8 SER B C 1
ATOM 1327 O O . SER B 1 8 ? -33.344 16.359 16.078 1 40.22 8 SER B O 1
ATOM 1329 N N . ASP B 1 9 ? -34.438 18 15.641 1 37.84 9 ASP B N 1
ATOM 1330 C CA . ASP B 1 9 ? -34.844 17.75 14.266 1 37.84 9 ASP B CA 1
ATOM 1331 C C . ASP B 1 9 ? -33.656 17.781 13.305 1 37.84 9 ASP B C 1
ATOM 1333 O O . ASP B 1 9 ? -33.281 18.859 12.844 1 37.84 9 ASP B O 1
ATOM 1337 N N . GLY B 1 10 ? -32.5 17.188 13.57 1 40.47 10 GLY B N 1
ATOM 1338 C CA . GLY B 1 10 ? -31.5 17.078 12.539 1 40.47 10 GLY B CA 1
ATOM 1339 C C . GLY B 1 10 ? -32.031 16.562 11.219 1 40.47 10 GLY B C 1
ATOM 1340 O O . GLY B 1 10 ? -32.406 15.383 11.109 1 40.47 10 GLY B O 1
ATOM 1341 N N . HIS B 1 11 ? -32.75 17.297 10.43 1 44.16 11 HIS B N 1
ATOM 1342 C CA . HIS B 1 11 ? -33.062 16.875 9.07 1 44.16 11 HIS B CA 1
ATOM 1343 C C . HIS B 1 11 ? -31.812 16.422 8.328 1 44.16 11 HIS B C 1
ATOM 1345 O O . HIS B 1 11 ? -30.781 17.094 8.375 1 44.16 11 HIS B O 1
ATOM 1351 N N . PRO B 1 12 ? -31.672 15.234 7.996 1 51.22 12 PRO B N 1
ATOM 1352 C CA . PRO B 1 12 ? -30.469 14.641 7.387 1 51.22 12 PRO B CA 1
ATOM 1353 C C . PRO B 1 12 ? -29.922 15.469 6.23 1 51.22 12 PRO B C 1
ATOM 1355 O O . PRO B 1 12 ? -28.75 15.344 5.875 1 51.22 12 PRO B O 1
ATOM 1358 N N . GLY B 1 13 ? -30.797 16.406 5.543 1 50.88 13 GLY B N 1
ATOM 1359 C CA . GLY B 1 13 ? -30.453 17.125 4.328 1 50.88 13 GLY B CA 1
ATOM 1360 C C . GLY B 1 13 ? -30.078 18.578 4.59 1 50.88 13 GLY B C 1
ATOM 1361 O O . GLY B 1 13 ? -29.781 19.328 3.656 1 50.88 13 GLY B O 1
ATOM 1362 N N . VAL B 1 14 ? -30.438 19.141 5.605 1 53.78 14 VAL B N 1
ATOM 1363 C CA . VAL B 1 14 ? -30.125 20.547 5.781 1 53.78 14 VAL B CA 1
ATOM 1364 C C . VAL B 1 14 ? -28.641 20.703 6.137 1 53.78 14 VAL B C 1
ATOM 1366 O O . VAL B 1 14 ? -28.156 20.109 7.098 1 53.78 14 VAL B O 1
ATOM 1369 N N . PRO B 1 15 ? -27.812 21.219 5.121 1 60.06 15 PRO B N 1
ATOM 1370 C CA . PRO B 1 15 ? -26.422 21.484 5.527 1 60.06 15 PRO B CA 1
ATOM 1371 C C . PRO B 1 15 ? -26.344 22.141 6.91 1 60.06 15 PRO B C 1
ATOM 1373 O O . PRO B 1 15 ? -27.203 22.938 7.281 1 60.06 15 PRO B O 1
ATOM 1376 N N . ASP B 1 16 ? -25.766 21.516 7.879 1 74.38 16 ASP B N 1
ATOM 1377 C CA . ASP B 1 16 ? -25.516 22.156 9.164 1 74.38 16 ASP B CA 1
ATOM 1378 C C . ASP B 1 16 ? -24.766 23.469 8.977 1 74.38 16 ASP B C 1
ATOM 1380 O O . ASP B 1 16 ? -23.531 23.469 8.852 1 74.38 16 ASP B O 1
ATOM 1384 N N . TYR B 1 17 ? -25.516 24.594 8.742 1 81.56 17 TYR B N 1
ATOM 1385 C CA . TYR B 1 17 ? -25 25.922 8.492 1 81.56 17 TYR B CA 1
ATOM 1386 C C . TYR B 1 17 ? -23.906 26.281 9.492 1 81.56 17 TYR B C 1
ATOM 1388 O O . TYR B 1 17 ? -22.891 26.891 9.125 1 81.56 17 TYR B O 1
ATOM 1396 N N . THR B 1 18 ? -24.125 25.844 10.727 1 85.06 18 THR B N 1
ATOM 1397 C CA . THR B 1 18 ? -23.125 26.156 11.742 1 85.06 18 THR B CA 1
ATOM 1398 C C . THR 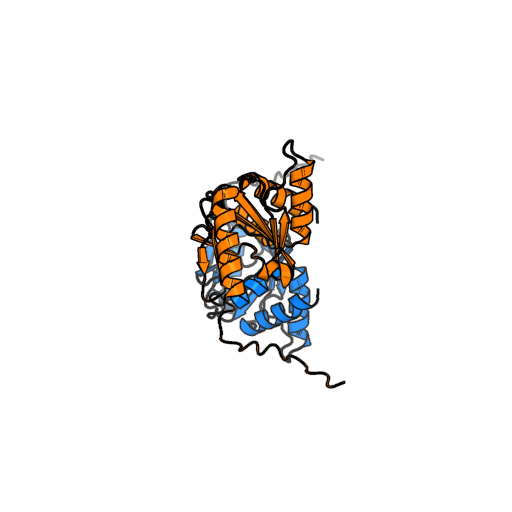B 1 18 ? -21.828 25.422 11.461 1 85.06 18 THR B C 1
ATOM 1400 O O . THR B 1 18 ? -20.734 25.984 11.602 1 85.06 18 THR B O 1
ATOM 1403 N N . ALA B 1 19 ? -22 24.234 11.07 1 87.19 19 ALA B N 1
ATOM 1404 C CA . ALA B 1 19 ? -20.812 23.453 10.758 1 87.19 19 ALA B CA 1
ATOM 1405 C C . ALA B 1 19 ? -20.047 24.047 9.578 1 87.19 19 ALA B C 1
ATOM 1407 O O . ALA B 1 19 ? -18.812 24.062 9.578 1 87.19 19 ALA B O 1
ATOM 1408 N N . ILE B 1 20 ? -20.734 24.484 8.625 1 89.44 20 ILE B N 1
ATOM 1409 C CA . ILE B 1 20 ? -20.109 25.078 7.441 1 89.44 20 ILE B CA 1
ATOM 1410 C C . ILE B 1 20 ? -19.422 26.375 7.824 1 89.44 20 ILE B C 1
ATOM 1412 O O . ILE B 1 20 ? -18.281 26.625 7.414 1 89.44 20 ILE B O 1
ATOM 1416 N N . GLN B 1 21 ? -20.078 27.203 8.648 1 90.44 21 GLN B N 1
ATOM 1417 C CA . GLN B 1 21 ? -19.484 28.453 9.102 1 90.44 21 GLN B CA 1
ATOM 1418 C C . GLN B 1 21 ? -18.219 28.219 9.906 1 90.44 21 GLN B C 1
ATOM 1420 O O . GLN B 1 21 ? -17.234 28.938 9.75 1 90.44 21 GLN B O 1
ATOM 1425 N N . ASP B 1 22 ? -18.375 27.25 10.75 1 92 22 ASP B N 1
ATOM 1426 C CA . ASP B 1 22 ? -17.219 26.906 11.547 1 92 22 ASP B CA 1
ATOM 1427 C C . ASP B 1 22 ? -16.047 26.469 10.656 1 92 22 ASP B C 1
ATOM 1429 O O . ASP B 1 22 ? -14.898 26.828 10.914 1 92 22 ASP B O 1
ATOM 1433 N N . ALA B 1 23 ? -16.375 25.703 9.656 1 95 23 ALA B N 1
ATOM 1434 C CA . ALA B 1 23 ? -15.344 25.25 8.727 1 95 23 ALA B CA 1
ATOM 1435 C C . ALA B 1 23 ? -14.719 26.422 7.969 1 95 23 ALA B C 1
ATOM 1437 O O . ALA B 1 23 ? -13.508 26.453 7.762 1 95 23 ALA B O 1
ATOM 1438 N N . LEU B 1 24 ? -15.531 27.312 7.578 1 95 24 LEU B N 1
ATOM 1439 C CA . LEU B 1 24 ? -15.047 28.484 6.859 1 95 24 LEU B CA 1
ATOM 1440 C C . LEU B 1 24 ? -14.102 29.297 7.734 1 95 24 LEU B C 1
ATOM 1442 O O . LEU B 1 24 ? -13.055 29.75 7.273 1 95 24 LEU B O 1
ATOM 1446 N N . ALA B 1 25 ? -14.516 29.531 8.977 1 95.62 25 ALA B N 1
ATOM 1447 C CA . ALA B 1 25 ? -13.688 30.297 9.898 1 95.62 25 ALA B CA 1
ATOM 1448 C C . ALA B 1 25 ? -12.352 29.609 10.141 1 95.62 25 ALA B C 1
ATOM 1450 O O . ALA B 1 25 ? -11.297 30.25 10.141 1 95.62 25 ALA B O 1
ATOM 1451 N N . ARG B 1 26 ? -12.398 28.344 10.383 1 96.88 26 ARG B N 1
ATOM 1452 C CA . ARG B 1 26 ? -11.18 27.562 10.594 1 96.88 26 ARG B CA 1
ATOM 1453 C C . ARG B 1 26 ? -10.289 27.594 9.352 1 96.88 26 ARG B C 1
ATOM 1455 O O . ARG B 1 26 ? -9.07 27.719 9.453 1 96.88 26 ARG B O 1
ATOM 1462 N N . CYS B 1 27 ? -10.875 27.469 8.227 1 97.56 27 CYS B N 1
ATOM 1463 C CA . CYS B 1 27 ? -10.141 27.5 6.961 1 97.56 27 CYS B CA 1
ATOM 1464 C C . CYS B 1 27 ? -9.383 28.828 6.812 1 97.56 27 CYS B C 1
ATOM 1466 O O . CYS B 1 27 ? -8.234 28.828 6.379 1 97.56 27 CYS B O 1
ATOM 1468 N N . ARG B 1 28 ? -10.008 29.922 7.152 1 97.12 28 ARG B N 1
ATOM 1469 C CA . ARG B 1 28 ? -9.367 31.219 7.102 1 97.12 28 ARG B CA 1
ATOM 1470 C C . ARG B 1 28 ? -8.148 31.266 8.023 1 97.12 28 ARG B C 1
ATOM 1472 O O . ARG B 1 28 ? -7.102 31.797 7.652 1 97.12 28 ARG B O 1
ATOM 1479 N N . SER B 1 29 ? -8.32 30.781 9.203 1 97.31 29 SER B N 1
ATOM 1480 C CA . SER B 1 29 ? -7.211 30.75 10.156 1 97.31 29 SER B CA 1
ATOM 1481 C C . SER B 1 29 ? -6.066 29.891 9.633 1 97.31 29 SER B C 1
ATOM 1483 O O . SER B 1 29 ? -4.895 30.234 9.781 1 97.31 29 SER B O 1
ATOM 1485 N N . TYR B 1 30 ? -6.375 28.688 9.023 1 98.38 30 TYR B N 1
ATOM 1486 C CA . TYR B 1 30 ? -5.359 27.828 8.43 1 98.38 30 TYR B CA 1
ATOM 1487 C C . TYR B 1 30 ? -4.543 28.578 7.391 1 98.38 30 TYR B C 1
ATOM 1489 O O . TYR B 1 30 ? -3.314 28.484 7.363 1 98.38 30 TYR B O 1
ATOM 1497 N N . ARG B 1 31 ? -5.254 29.312 6.586 1 97.56 31 ARG B N 1
ATOM 1498 C CA . ARG B 1 31 ? -4.598 30.062 5.516 1 97.56 31 ARG B CA 1
ATOM 1499 C C . ARG B 1 31 ? -3.75 31.188 6.082 1 97.56 31 ARG B C 1
ATOM 1501 O O . ARG B 1 31 ? -2.561 31.297 5.77 1 97.56 31 ARG B O 1
ATOM 1508 N N . LYS B 1 32 ? -4.293 31.984 6.906 1 97.31 32 LYS B N 1
ATOM 1509 C CA . LYS B 1 32 ? -3.68 33.219 7.395 1 97.31 32 LYS B CA 1
ATOM 1510 C C . LYS B 1 32 ? -2.533 32.906 8.359 1 97.31 32 LYS B C 1
ATOM 1512 O O . LYS B 1 32 ? -1.464 33.531 8.266 1 97.31 32 LYS B O 1
ATOM 1517 N N . ASP B 1 33 ? -2.779 31.953 9.211 1 98 33 ASP B N 1
ATOM 1518 C CA . ASP B 1 33 ? -1.853 31.797 10.328 1 98 33 ASP B CA 1
ATOM 1519 C C . ASP B 1 33 ? -0.876 30.656 10.086 1 98 33 ASP B C 1
ATOM 1521 O O . ASP B 1 33 ? 0.186 30.594 10.711 1 98 33 ASP B O 1
ATOM 1525 N N . HIS B 1 34 ? -1.22 29.719 9.164 1 98.31 34 HIS B N 1
ATOM 1526 C CA . HIS B 1 34 ? -0.429 28.5 9.133 1 98.31 34 HIS B CA 1
ATOM 1527 C C . HIS B 1 34 ? 0.005 28.156 7.707 1 98.31 34 HIS B C 1
ATOM 1529 O O . HIS B 1 34 ? 0.679 27.156 7.484 1 98.31 34 HIS B O 1
ATOM 1535 N N . GLY B 1 35 ? -0.375 28.969 6.723 1 97.88 35 GLY B N 1
ATOM 1536 C CA . GLY B 1 35 ? 0.014 28.719 5.344 1 97.88 35 GLY B CA 1
ATOM 1537 C C . GLY B 1 35 ? -0.615 27.469 4.758 1 97.88 35 GLY B C 1
ATOM 1538 O O . GLY B 1 35 ? -0.032 26.828 3.885 1 97.88 35 GLY B O 1
ATOM 1539 N N . LEU B 1 36 ? -1.688 27 5.344 1 98.62 36 LEU B N 1
ATOM 1540 C CA . LEU B 1 36 ? -2.463 25.891 4.824 1 98.62 36 LEU B CA 1
ATOM 1541 C C . LEU B 1 36 ? -3.658 26.375 4.016 1 98.62 36 LEU B C 1
ATOM 1543 O O . LEU B 1 36 ? -4.719 26.656 4.578 1 98.62 36 LEU B O 1
ATOM 1547 N N . TYR B 1 37 ? -3.516 26.391 2.738 1 97.75 37 TYR B N 1
ATOM 1548 C CA . TYR B 1 37 ? -4.48 27.016 1.84 1 97.75 37 TYR B CA 1
ATOM 1549 C C . TYR B 1 37 ? -5.566 26.016 1.434 1 97.75 37 TYR B C 1
ATOM 1551 O O . TYR B 1 37 ? -5.637 25.609 0.273 1 97.75 37 TYR B O 1
ATOM 1559 N N . GLY B 1 38 ? -6.359 25.672 2.385 1 97.62 38 GLY B N 1
ATOM 1560 C CA . GLY B 1 38 ? -7.492 24.781 2.15 1 97.62 38 GLY B CA 1
ATOM 1561 C C . GLY B 1 38 ? -8.688 25.5 1.541 1 97.62 38 GLY B C 1
ATOM 1562 O O . GLY B 1 38 ? -8.719 26.734 1.49 1 97.62 38 GLY B O 1
ATOM 1563 N N . ILE B 1 39 ? -9.641 24.75 0.982 1 96.56 39 ILE B N 1
ATOM 1564 C CA . ILE B 1 39 ? -10.93 25.219 0.502 1 96.56 39 ILE B CA 1
ATOM 1565 C C . ILE B 1 39 ? -12.055 24.406 1.146 1 96.56 39 ILE B C 1
ATOM 1567 O O . ILE B 1 39 ? -11.953 23.188 1.261 1 96.56 39 ILE B O 1
ATOM 1571 N N . VAL B 1 40 ? -13.062 25.078 1.546 1 95.44 40 VAL B N 1
ATOM 1572 C CA . VAL B 1 40 ? -14.188 24.375 2.15 1 95.44 40 VAL B CA 1
ATOM 1573 C C . VAL B 1 40 ? -15.078 23.797 1.058 1 95.44 40 VAL B C 1
ATOM 1575 O O . VAL B 1 40 ? -15.5 24.516 0.142 1 95.44 40 VAL B O 1
ATOM 1578 N N . ASP B 1 41 ? -15.242 22.469 1.098 1 91 41 ASP B N 1
ATOM 1579 C CA . ASP B 1 41 ? -16.297 21.828 0.323 1 91 41 ASP B CA 1
ATOM 1580 C C . ASP B 1 41 ? -17.656 22.016 0.999 1 91 41 ASP B C 1
ATOM 1582 O O . ASP B 1 41 ? -17.938 21.406 2.033 1 91 41 ASP B O 1
ATOM 1586 N N . PRO B 1 42 ? -18.562 22.75 0.407 1 81.81 42 PRO B N 1
ATOM 1587 C CA . PRO B 1 42 ? -19.812 23.094 1.102 1 81.81 42 PRO B CA 1
ATOM 1588 C C . PRO B 1 42 ? -20.75 21.891 1.233 1 81.81 42 PRO B C 1
ATOM 1590 O O . PRO B 1 42 ? -21.609 21.875 2.125 1 81.81 42 PRO B O 1
ATOM 1593 N N . ALA B 1 43 ? -20.609 20.953 0.31 1 83.38 43 ALA B N 1
ATOM 1594 C CA . ALA B 1 43 ? -21.484 19.797 0.359 1 83.38 43 ALA B CA 1
ATOM 1595 C C . ALA B 1 43 ? -21.109 18.875 1.524 1 83.38 43 ALA B C 1
ATOM 1597 O O . ALA B 1 43 ? -22 18.297 2.166 1 83.38 43 ALA B O 1
ATOM 1598 N N . LEU B 1 44 ? -19.859 18.875 1.907 1 79.19 44 LEU B N 1
ATOM 1599 C CA . LEU B 1 44 ? -19.406 17.922 2.908 1 79.19 44 LEU B CA 1
ATOM 1600 C C . LEU B 1 44 ? -18.984 18.641 4.191 1 79.19 44 LEU B C 1
ATOM 1602 O O . LEU B 1 44 ? -18.859 18 5.242 1 79.19 44 LEU B O 1
ATOM 1606 N N . GLY B 1 45 ? -18.859 19.984 4.078 1 83.69 45 GLY B N 1
ATOM 1607 C CA . GLY B 1 45 ? -18.359 20.734 5.207 1 83.69 45 GLY B CA 1
ATOM 1608 C C . GLY B 1 45 ? -16.922 20.406 5.559 1 83.69 45 GLY B C 1
ATOM 1609 O O . GLY B 1 45 ? -16.531 20.453 6.727 1 83.69 45 GLY B O 1
ATOM 1610 N N . ARG B 1 46 ? -16.172 19.953 4.57 1 92.88 46 ARG B N 1
ATOM 1611 C CA . ARG B 1 46 ? -14.789 19.531 4.777 1 92.88 46 ARG B CA 1
ATOM 1612 C C . ARG B 1 46 ? -13.812 20.578 4.242 1 92.88 46 ARG B C 1
ATOM 1614 O O . ARG B 1 46 ? -14.094 21.25 3.24 1 92.88 46 ARG B O 1
ATOM 1621 N N . ILE B 1 47 ? -12.719 20.781 4.992 1 97.56 47 ILE B N 1
ATOM 1622 C CA . ILE B 1 47 ? -11.648 21.672 4.543 1 97.56 47 ILE B CA 1
ATOM 1623 C C . ILE B 1 47 ? -10.633 20.891 3.721 1 97.56 47 ILE B C 1
ATOM 1625 O O . ILE B 1 47 ? -9.828 20.141 4.273 1 97.56 47 ILE B O 1
ATOM 1629 N N . MET B 1 48 ? -10.633 21.109 2.4 1 97.62 48 MET B N 1
ATOM 1630 C CA . MET B 1 48 ? -9.82 20.328 1.471 1 97.62 48 MET B CA 1
ATOM 1631 C C . MET B 1 48 ? -8.508 21.047 1.172 1 97.62 48 MET B C 1
ATOM 1633 O O . MET B 1 48 ? -8.508 22.203 0.75 1 97.62 48 MET B O 1
ATOM 1637 N N . LEU B 1 49 ? -7.453 20.422 1.439 1 98.38 49 LEU B N 1
ATOM 1638 C CA . LEU B 1 49 ? -6.125 20.906 1.095 1 98.38 49 LEU B CA 1
ATOM 1639 C C . LEU B 1 49 ? -5.527 20.109 -0.059 1 98.38 49 LEU B C 1
ATOM 1641 O O . LEU B 1 49 ? -5.395 18.891 0.03 1 98.38 49 LEU B O 1
ATOM 1645 N N . GLU B 1 50 ? -5.238 20.781 -1.125 1 98 50 GLU B N 1
ATOM 1646 C CA . GLU B 1 50 ? -4.59 20.094 -2.24 1 98 50 GLU B CA 1
ATOM 1647 C C . GLU B 1 50 ? -3.107 19.859 -1.956 1 98 50 GLU B C 1
ATOM 1649 O O . GLU B 1 50 ? -2.4 20.766 -1.525 1 98 50 GLU B O 1
ATOM 1654 N N . VAL B 1 51 ? -2.633 18.672 -2.189 1 98.38 51 VAL B N 1
ATOM 1655 C CA . VAL B 1 51 ? -1.239 18.281 -1.996 1 98.38 51 VAL B CA 1
ATOM 1656 C C . VAL B 1 51 ? -0.376 18.875 -3.104 1 98.38 51 VAL B C 1
ATOM 1658 O O . VAL B 1 51 ? -0.719 18.797 -4.285 1 98.38 51 VAL B O 1
ATOM 1661 N N . GLY B 1 52 ? 0.7 19.5 -2.791 1 97.94 52 GLY B N 1
ATOM 1662 C CA . GLY B 1 52 ? 1.639 20.188 -3.658 1 97.94 52 GLY B CA 1
ATOM 1663 C C . GLY B 1 52 ? 2.635 21.047 -2.896 1 97.94 52 GLY B C 1
ATOM 1664 O O . GLY B 1 52 ? 3.658 20.547 -2.426 1 97.94 52 GLY B O 1
ATOM 1665 N N . ALA B 1 53 ? 2.18 22.281 -2.646 1 97.69 53 ALA B N 1
ATOM 1666 C CA . ALA B 1 53 ? 2.986 23.156 -1.811 1 97.69 53 ALA B CA 1
ATOM 1667 C C . ALA B 1 53 ? 3.131 22.609 -0.399 1 97.69 53 ALA B C 1
ATOM 1669 O O . ALA B 1 53 ? 4.121 22.875 0.284 1 97.69 53 ALA B O 1
ATOM 1670 N N . VAL B 1 54 ? 2.1 21.906 -0.048 1 98.5 54 VAL B N 1
ATOM 1671 C CA . VAL B 1 54 ? 2.125 21.094 1.168 1 98.5 54 VAL B CA 1
ATOM 1672 C C . VAL B 1 54 ? 2.057 19.625 0.806 1 98.5 54 VAL B C 1
ATOM 1674 O O . VAL B 1 54 ? 1.232 19.219 -0.017 1 98.5 54 VAL B O 1
ATOM 1677 N N . GLY B 1 55 ? 3.041 18.828 1.309 1 98.56 55 GLY B N 1
ATOM 1678 C CA . GLY B 1 55 ? 3.025 17.391 1.13 1 98.56 55 GLY B CA 1
ATOM 1679 C C . GLY B 1 55 ? 2.406 16.641 2.301 1 98.56 55 GLY B C 1
ATOM 1680 O O . GLY B 1 55 ? 2.051 17.266 3.311 1 98.56 55 GLY B O 1
ATOM 1681 N N . ALA B 1 56 ? 2.242 15.383 2.131 1 98.69 56 ALA B N 1
ATOM 1682 C CA . ALA B 1 56 ? 1.676 14.555 3.189 1 98.69 56 ALA B CA 1
ATOM 1683 C C . ALA B 1 56 ? 2.209 13.125 3.109 1 98.69 56 ALA B C 1
ATOM 1685 O O . ALA B 1 56 ? 2.365 12.57 2.018 1 98.69 56 ALA B O 1
ATOM 1686 N N . VAL B 1 57 ? 2.525 12.547 4.195 1 98.69 57 VAL B N 1
ATOM 1687 C CA . VAL B 1 57 ? 2.855 11.133 4.367 1 98.69 57 VAL B CA 1
ATOM 1688 C C . VAL B 1 57 ? 1.851 10.484 5.316 1 98.69 57 VAL B C 1
ATOM 1690 O O . VAL B 1 57 ? 1.619 10.977 6.422 1 98.69 57 VAL B O 1
ATOM 1693 N N . VAL B 1 58 ? 1.193 9.445 4.855 1 98.31 58 VAL B N 1
ATOM 1694 C CA . VAL B 1 58 ? 0.149 8.781 5.629 1 98.31 58 VAL B CA 1
ATOM 1695 C C . VAL B 1 58 ? 0.636 7.406 6.074 1 98.31 58 VAL B C 1
ATOM 1697 O O . VAL B 1 58 ? 1.275 6.688 5.305 1 98.31 58 VAL B O 1
ATOM 1700 N N . MET B 1 59 ? 0.33 7.043 7.297 1 98.5 59 MET B N 1
ATOM 1701 C CA . MET B 1 59 ? 0.834 5.785 7.844 1 98.5 59 MET B CA 1
ATOM 1702 C C . MET B 1 59 ? -0.036 5.305 9 1 98.5 59 MET B C 1
ATOM 1704 O O . MET B 1 59 ? -0.854 6.066 9.523 1 98.5 59 MET B O 1
ATOM 1708 N N . PRO B 1 60 ? 0.119 4.051 9.383 1 97.75 60 PRO B N 1
ATOM 1709 C CA . PRO B 1 60 ? -0.576 3.594 10.586 1 97.75 60 PRO B CA 1
ATOM 1710 C C . PRO B 1 60 ? -0.189 4.391 11.828 1 97.75 60 PRO B C 1
ATOM 1712 O O . PRO B 1 60 ? 0.976 4.77 11.992 1 97.75 60 PRO B O 1
ATOM 1715 N N . ALA B 1 61 ? -1.179 4.578 12.695 1 98.12 61 ALA B N 1
ATOM 1716 C CA . ALA B 1 61 ? -0.981 5.41 13.883 1 98.12 61 ALA B CA 1
ATOM 1717 C C . ALA B 1 61 ? 0.186 4.898 14.719 1 98.12 61 ALA B C 1
ATOM 1719 O O . ALA B 1 61 ? 0.981 5.688 15.234 1 98.12 61 ALA B O 1
ATOM 1720 N N . ALA B 1 62 ? 0.336 3.578 14.836 1 97.38 62 ALA B N 1
ATOM 1721 C CA . ALA B 1 62 ? 1.406 2.996 15.641 1 97.38 62 ALA B CA 1
ATOM 1722 C C . ALA B 1 62 ? 2.777 3.377 15.094 1 97.38 62 ALA B C 1
ATOM 1724 O O . ALA B 1 62 ? 3.682 3.736 15.852 1 97.38 62 ALA B O 1
ATOM 1725 N N . LEU B 1 63 ? 2.916 3.268 13.828 1 97.88 63 LEU B N 1
ATOM 1726 C CA . LEU B 1 63 ? 4.145 3.715 13.188 1 97.88 63 LEU B CA 1
ATOM 1727 C C . LEU B 1 63 ? 4.324 5.223 13.336 1 97.88 63 LEU B C 1
ATOM 1729 O O . LEU B 1 63 ? 5.43 5.695 13.594 1 97.88 63 LEU B O 1
ATOM 1733 N N . GLY B 1 64 ? 3.258 5.941 13.141 1 98.69 64 GLY B N 1
ATOM 1734 C CA . GLY B 1 64 ? 3.287 7.387 13.297 1 98.69 64 GLY B CA 1
ATOM 1735 C C . GLY B 1 64 ? 3.822 7.832 14.648 1 98.69 64 GLY B C 1
ATOM 1736 O O . GLY B 1 64 ? 4.566 8.812 14.734 1 98.69 64 GLY B O 1
ATOM 1737 N N . GLN B 1 65 ? 3.426 7.121 15.68 1 98.44 65 GLN B N 1
ATOM 1738 C CA . GL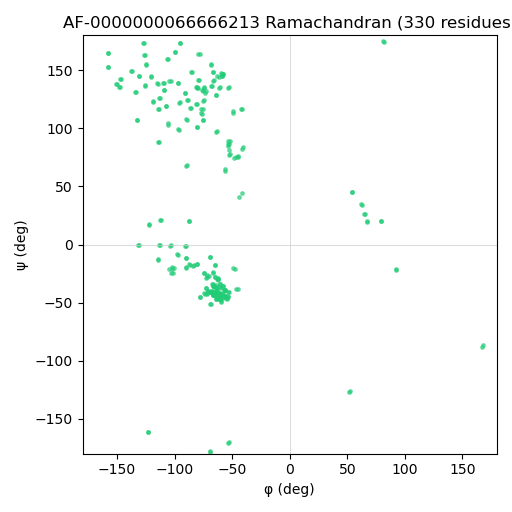N B 1 65 ? 3.9 7.438 17.031 1 98.44 65 GLN B CA 1
ATOM 1739 C C . GLN B 1 65 ? 5.418 7.312 17.109 1 98.44 65 GLN B C 1
ATOM 1741 O O . GLN B 1 65 ? 6.086 8.18 17.688 1 98.44 65 GLN B O 1
ATOM 1746 N N . ARG B 1 66 ? 5.938 6.293 16.516 1 98.19 66 ARG B N 1
ATOM 1747 C CA . ARG B 1 66 ? 7.383 6.082 16.531 1 98.19 66 ARG B CA 1
ATOM 1748 C C . ARG B 1 66 ? 8.094 7.133 15.688 1 98.19 66 ARG B C 1
ATOM 1750 O O . ARG B 1 66 ? 9.148 7.641 16.078 1 98.19 66 ARG B O 1
ATOM 1757 N N . VAL B 1 67 ? 7.516 7.422 14.578 1 98.5 67 VAL B N 1
ATOM 1758 C CA . VAL B 1 67 ? 8.102 8.406 13.672 1 98.5 67 VAL B CA 1
ATOM 1759 C C . VAL B 1 67 ? 8.125 9.773 14.344 1 98.5 67 VAL B C 1
ATOM 1761 O O . VAL B 1 67 ? 9.141 10.477 14.297 1 98.5 67 VAL B O 1
ATOM 1764 N N . ARG B 1 68 ? 7 10.133 14.938 1 98.5 68 ARG B N 1
ATOM 1765 C CA . ARG B 1 68 ? 6.945 11.398 15.672 1 98.5 68 ARG B CA 1
ATOM 1766 C C . ARG B 1 68 ? 8.047 11.469 16.719 1 98.5 68 ARG B C 1
ATOM 1768 O O . ARG B 1 68 ? 8.734 12.484 16.844 1 98.5 68 ARG B O 1
ATOM 1775 N N . THR B 1 69 ? 8.195 10.406 17.469 1 97.75 69 THR B N 1
ATOM 1776 C CA . THR B 1 69 ? 9.211 10.336 18.5 1 97.75 69 THR B CA 1
ATOM 1777 C C . THR B 1 69 ? 10.609 10.5 17.906 1 97.75 69 THR B C 1
ATOM 1779 O O . THR B 1 69 ? 11.414 11.289 18.406 1 97.75 69 THR B O 1
ATOM 1782 N N . ARG B 1 70 ? 10.844 9.852 16.875 1 97.12 70 ARG B N 1
ATOM 1783 C CA . ARG B 1 70 ? 12.148 9.93 16.219 1 97.12 70 ARG B CA 1
ATOM 1784 C C . ARG B 1 70 ? 12.422 11.352 15.727 1 97.12 70 ARG B C 1
ATOM 1786 O O . ARG B 1 70 ? 13.531 11.867 15.891 1 97.12 70 ARG B O 1
ATOM 1793 N N . LEU B 1 71 ? 11.469 11.945 15.117 1 97.25 71 LEU B N 1
ATOM 1794 C CA . LEU B 1 71 ? 11.625 13.289 14.578 1 97.25 71 LEU B CA 1
ATOM 1795 C C . LEU B 1 71 ? 11.961 14.281 15.688 1 97.25 71 LEU B C 1
ATOM 1797 O O . LEU B 1 71 ? 12.742 15.211 15.477 1 97.25 71 LEU B O 1
ATOM 1801 N N . THR B 1 72 ? 11.367 14.07 16.828 1 97 72 THR B N 1
ATOM 1802 C CA . THR B 1 72 ? 11.477 15.062 17.891 1 97 72 THR B CA 1
ATOM 1803 C C . THR B 1 72 ? 12.68 14.773 18.781 1 97 72 THR B C 1
ATOM 1805 O O . THR B 1 72 ? 13.172 15.664 19.484 1 97 72 THR B O 1
ATOM 1808 N N . GLU B 1 73 ? 13.172 13.57 18.75 1 94.81 73 GLU B N 1
ATOM 1809 C CA . GLU B 1 73 ? 14.234 13.195 19.672 1 94.81 73 GLU B CA 1
ATOM 1810 C C . GLU B 1 73 ? 15.594 13.18 18.953 1 94.81 73 GLU B C 1
ATOM 1812 O O . GLU B 1 73 ? 16.641 13.312 19.609 1 94.81 73 GLU B O 1
ATOM 1817 N N . THR B 1 74 ? 15.609 13.008 17.734 1 88.75 74 THR B N 1
ATOM 1818 C CA . THR B 1 74 ? 16.875 12.766 17.047 1 88.75 74 THR B CA 1
ATOM 1819 C C . THR B 1 74 ? 17.344 14.016 16.328 1 88.75 74 THR B C 1
ATOM 1821 O O . THR B 1 74 ? 18.359 13.984 15.609 1 88.75 74 THR B O 1
ATOM 1824 N N . SER B 1 75 ? 16.625 15.047 16.391 1 84.62 75 SER B N 1
ATOM 1825 C CA . SER B 1 75 ? 17.016 16.266 15.68 1 84.62 75 SER B CA 1
ATOM 1826 C C . SER B 1 75 ? 17.047 17.453 16.625 1 84.62 75 SER B C 1
ATOM 1828 O O . SER B 1 75 ? 16.516 17.391 17.75 1 84.62 75 SER B O 1
ATOM 1830 N N . ALA B 1 76 ? 17.703 18.469 16.172 1 89.38 76 ALA B N 1
ATOM 1831 C CA . ALA B 1 76 ? 17.75 19.719 16.906 1 89.38 76 ALA B CA 1
ATOM 1832 C C . ALA B 1 76 ? 16.375 20.375 16.938 1 89.38 76 ALA B C 1
ATOM 1834 O O . ALA B 1 76 ? 16.031 21.062 17.906 1 89.38 76 ALA B O 1
ATOM 1835 N N . GLU B 1 77 ? 15.633 20.188 15.852 1 93.06 77 GLU B N 1
ATOM 1836 C CA . GLU B 1 77 ? 14.258 20.688 15.789 1 93.06 77 GLU B CA 1
ATOM 1837 C C . GLU B 1 77 ? 13.312 19.781 16.594 1 93.06 77 GLU B C 1
ATOM 1839 O O . GLU B 1 77 ? 13.117 18.625 16.25 1 93.06 77 GLU B O 1
ATOM 1844 N N . ALA B 1 78 ? 12.711 20.281 17.609 1 93.56 78 ALA B N 1
ATOM 1845 C CA . ALA B 1 78 ? 11.914 19.484 18.531 1 93.56 78 ALA B CA 1
ATOM 1846 C C . ALA B 1 78 ? 10.477 19.359 18.047 1 93.56 78 ALA B C 1
ATOM 1848 O O . ALA B 1 78 ? 9.719 18.5 18.516 1 93.56 78 ALA B O 1
ATOM 1849 N N . ARG B 1 79 ? 10.148 20.25 17.125 1 96.12 79 ARG B N 1
ATOM 1850 C CA . ARG B 1 79 ? 8.781 20.203 16.625 1 96.12 79 ARG B CA 1
ATOM 1851 C C . ARG B 1 79 ? 8.617 19.109 15.578 1 96.12 79 ARG B C 1
ATOM 1853 O O . ARG B 1 79 ? 9.398 19.031 14.625 1 96.12 79 ARG B O 1
ATOM 1860 N N . PRO B 1 80 ? 7.621 18.344 15.609 1 97.44 80 PRO B N 1
ATOM 1861 C CA . PRO B 1 80 ? 7.387 17.312 14.602 1 97.44 80 PRO B CA 1
ATOM 1862 C C . PRO B 1 80 ? 6.754 17.859 13.32 1 97.44 80 PRO B C 1
ATOM 1864 O O . PRO B 1 80 ? 6.809 17.219 12.273 1 97.44 80 PRO B O 1
ATOM 1867 N N . GLY B 1 81 ? 6.18 19.047 13.336 1 98.25 81 GLY B N 1
ATOM 1868 C CA . GLY B 1 81 ? 5.254 19.516 12.312 1 98.25 81 GLY B CA 1
ATOM 1869 C C . GLY B 1 81 ? 3.838 19 12.523 1 98.25 81 GLY B C 1
ATOM 1870 O O . GLY B 1 81 ? 3.578 18.234 13.453 1 98.25 81 GLY B O 1
ATOM 1871 N N . PRO B 1 82 ? 2.916 19.5 11.68 1 98.81 82 PRO B N 1
ATOM 1872 C CA . PRO B 1 82 ? 1.508 19.141 11.867 1 98.81 82 PRO B CA 1
ATOM 1873 C C . PRO B 1 82 ? 1.225 17.672 11.578 1 98.81 82 PRO B C 1
ATOM 1875 O O . PRO B 1 82 ? 1.704 17.125 10.578 1 98.81 82 PRO B O 1
ATOM 1878 N N . ILE B 1 83 ? 0.441 17.031 12.438 1 98.94 83 ILE B N 1
ATOM 1879 C CA . ILE B 1 83 ? 0.037 15.641 12.297 1 98.94 83 ILE B CA 1
ATOM 1880 C C . ILE B 1 83 ? -1.462 15.508 12.555 1 98.94 83 ILE B C 1
ATOM 1882 O O . ILE B 1 83 ? -1.977 16.047 13.547 1 98.94 83 ILE B O 1
ATOM 1886 N N . ILE B 1 84 ? -2.137 14.836 11.672 1 98.81 84 ILE B N 1
ATOM 1887 C CA . ILE B 1 84 ? -3.57 14.602 11.789 1 98.81 84 ILE B CA 1
ATOM 1888 C C . ILE B 1 84 ? -3.828 13.133 12.117 1 98.81 84 ILE B C 1
ATOM 1890 O O . ILE B 1 84 ? -3.264 12.234 11.484 1 98.81 84 ILE B O 1
ATOM 1894 N N . ALA B 1 85 ? -4.652 12.859 13.07 1 98.5 85 ALA B N 1
ATOM 1895 C CA . ALA B 1 85 ? -5.113 11.508 13.359 1 98.5 85 ALA B CA 1
ATOM 1896 C C . ALA B 1 85 ? -6.469 11.242 12.711 1 98.5 85 ALA B C 1
ATOM 1898 O O . ALA B 1 85 ? -7.336 12.117 12.688 1 98.5 85 ALA B O 1
ATOM 1899 N N . HIS B 1 86 ? -6.602 10.086 12.188 1 96.75 86 HIS B N 1
ATOM 1900 C CA . HIS B 1 86 ? -7.855 9.516 11.703 1 96.75 86 HIS B CA 1
ATOM 1901 C C . HIS B 1 86 ? -8.273 8.312 12.539 1 96.75 86 HIS B C 1
ATOM 1903 O O . HIS B 1 86 ? -8.016 7.168 12.156 1 96.75 86 HIS B O 1
ATOM 1909 N N . PRO B 1 87 ? -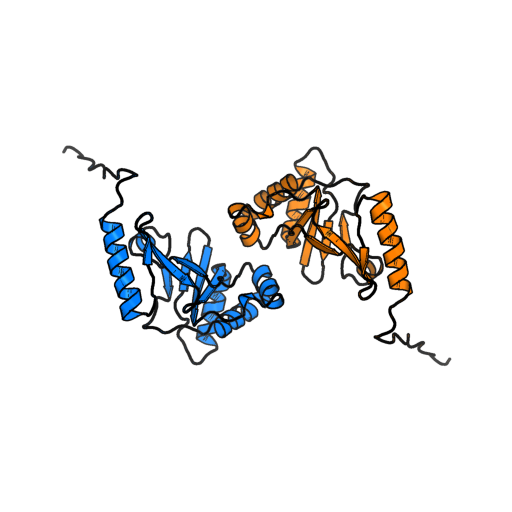9.023 8.57 13.633 1 95.06 87 PRO B N 1
ATOM 1910 C CA . PRO B 1 87 ? -9.258 7.523 14.633 1 95.06 87 PRO B CA 1
ATOM 1911 C C . PRO B 1 87 ? -10.023 6.328 14.062 1 95.06 87 PRO B C 1
ATOM 1913 O O . PRO B 1 87 ? -9.773 5.184 14.453 1 95.06 87 PRO B O 1
ATOM 1916 N N . ARG B 1 88 ? -10.828 6.52 13.094 1 91.19 88 ARG B N 1
ATOM 1917 C CA . ARG B 1 88 ? -11.664 5.441 12.57 1 91.19 88 ARG B CA 1
ATOM 1918 C C . ARG B 1 88 ? -10.836 4.465 11.742 1 91.19 88 ARG B C 1
ATOM 1920 O O . ARG B 1 88 ? -11.211 3.299 11.594 1 91.19 88 ARG B O 1
ATOM 1927 N N . SER B 1 89 ? -9.734 4.949 11.219 1 92 89 SER B N 1
ATOM 1928 C CA . SER B 1 89 ? -8.898 4.086 10.398 1 92 89 SER B CA 1
ATOM 1929 C C . SER B 1 89 ? -7.555 3.816 11.07 1 92 89 SER B C 1
ATOM 1931 O O . SER B 1 89 ? -6.711 3.107 10.516 1 92 89 SER B O 1
ATOM 1933 N N . SER B 1 90 ? -7.352 4.383 12.234 1 95.75 90 SER B N 1
ATOM 1934 C CA . SER B 1 90 ? -6.109 4.246 12.992 1 95.75 90 SER B CA 1
ATOM 1935 C C . SER B 1 90 ? -4.902 4.648 12.148 1 95.75 90 SER B C 1
ATOM 1937 O O . SER B 1 90 ? -3.916 3.912 12.078 1 95.75 90 SER B O 1
ATOM 1939 N N . ARG B 1 91 ? -5.027 5.75 11.469 1 97.5 91 ARG B N 1
ATOM 1940 C CA . ARG B 1 91 ? -3.941 6.27 10.641 1 97.5 91 ARG B CA 1
ATOM 1941 C C . ARG B 1 91 ? -3.6 7.703 11.023 1 97.5 91 ARG B C 1
ATOM 1943 O O . ARG B 1 91 ? -4.43 8.414 11.602 1 97.5 91 ARG B O 1
ATOM 1950 N N . TRP B 1 92 ? -2.354 8.047 10.727 1 98.81 92 TRP B N 1
ATOM 1951 C CA . TRP B 1 92 ? -1.89 9.422 10.898 1 98.81 92 TRP B CA 1
ATOM 1952 C C . TRP B 1 92 ? -1.409 10 9.57 1 98.81 92 TRP B C 1
ATOM 1954 O O . TRP B 1 92 ? -0.856 9.281 8.734 1 98.81 92 TRP B O 1
ATOM 1964 N N . THR B 1 93 ? -1.648 11.273 9.375 1 98.81 93 THR B N 1
ATOM 1965 C CA . THR B 1 93 ? -1.128 12.039 8.25 1 98.81 93 THR B CA 1
ATOM 1966 C C . THR B 1 93 ? -0.139 13.102 8.727 1 98.81 93 THR B C 1
ATOM 1968 O O . THR B 1 93 ? -0.501 13.992 9.492 1 98.81 93 THR B O 1
ATOM 1971 N N . PHE B 1 94 ? 1.089 13.008 8.336 1 98.94 94 PHE B N 1
ATOM 1972 C CA . PHE B 1 94 ? 2.086 14.055 8.531 1 98.94 94 PHE B CA 1
ATOM 1973 C C . PHE B 1 94 ? 2.033 15.07 7.395 1 98.94 94 PHE B C 1
ATOM 1975 O O . PHE B 1 94 ? 2.242 14.719 6.23 1 98.94 94 PHE B O 1
ATOM 1982 N N . LEU B 1 95 ? 1.732 16.281 7.707 1 98.88 95 LEU B N 1
ATOM 1983 C CA . LEU B 1 95 ? 1.872 17.328 6.711 1 98.88 95 LEU B CA 1
ATOM 1984 C C . LEU B 1 95 ? 3.32 17.797 6.613 1 98.88 95 LEU B C 1
ATOM 1986 O O . LEU B 1 95 ? 3.982 18 7.633 1 98.88 95 LEU B O 1
ATOM 1990 N N . THR B 1 96 ? 3.832 17.969 5.434 1 98.75 96 THR B N 1
ATOM 1991 C CA . THR B 1 96 ? 5.242 18.281 5.223 1 98.75 96 THR B CA 1
ATOM 1992 C C . THR B 1 96 ? 5.398 19.516 4.344 1 98.75 96 THR B C 1
ATOM 1994 O O . THR B 1 96 ? 4.406 20.078 3.881 1 98.75 96 THR B O 1
ATOM 1997 N N . GLY B 1 97 ? 6.645 19.969 4.203 1 98.38 97 GLY B N 1
ATOM 1998 C CA . GLY B 1 97 ? 6.918 20.906 3.133 1 98.38 97 GLY B CA 1
ATOM 1999 C C . GLY B 1 97 ? 6.457 20.422 1.771 1 98.38 97 GLY B C 1
ATOM 2000 O O . GLY B 1 97 ? 5.781 19.391 1.671 1 98.38 97 GLY B O 1
ATOM 2001 N N . PRO B 1 98 ? 6.863 21.141 0.738 1 98.12 98 PRO B N 1
ATOM 2002 C CA . PRO B 1 98 ? 6.348 20.828 -0.599 1 98.12 98 PRO B CA 1
ATOM 2003 C C . PRO B 1 98 ? 6.672 19.406 -1.052 1 98.12 98 PRO B C 1
ATOM 2005 O O . PRO B 1 98 ? 7.715 18.859 -0.676 1 98.12 98 PRO B O 1
ATOM 2008 N N . THR B 1 99 ? 5.742 18.875 -1.825 1 97.06 99 THR B N 1
ATOM 2009 C CA . THR B 1 99 ? 6.004 17.594 -2.457 1 97.06 99 THR B CA 1
ATOM 2010 C C . THR B 1 99 ? 7.258 17.656 -3.324 1 97.06 99 THR B C 1
ATOM 2012 O O . THR B 1 99 ? 7.605 18.719 -3.836 1 97.06 99 THR B O 1
ATOM 2015 N N . ASP B 1 100 ? 7.898 16.609 -3.355 1 94.5 100 ASP B N 1
ATOM 2016 C CA . ASP B 1 100 ? 9.016 16.453 -4.281 1 94.5 100 ASP B CA 1
ATOM 2017 C C . ASP B 1 100 ? 8.805 15.242 -5.188 1 94.5 100 ASP B C 1
ATOM 2019 O O . ASP B 1 100 ? 7.672 14.812 -5.41 1 94.5 100 ASP B O 1
ATOM 2023 N N . ASN B 1 101 ? 9.836 14.766 -5.777 1 92 101 ASN B N 1
ATOM 2024 C CA . ASN B 1 101 ? 9.688 13.688 -6.746 1 92 101 ASN B CA 1
ATOM 2025 C C . ASN B 1 101 ? 9.727 12.32 -6.07 1 92 101 ASN B C 1
ATOM 2027 O O . ASN B 1 101 ? 9.891 11.297 -6.734 1 92 101 ASN B O 1
ATOM 2031 N N . SER B 1 102 ? 9.469 12.297 -4.766 1 91.75 102 SER B N 1
ATOM 2032 C CA . SER B 1 102 ? 9.508 11.047 -4.008 1 91.75 102 SER B CA 1
ATOM 2033 C C . SER B 1 102 ? 8.422 10.086 -4.469 1 91.75 102 SER B C 1
ATOM 2035 O O . SER B 1 102 ? 8.586 8.867 -4.383 1 91.75 102 SER B O 1
ATOM 2037 N N . TYR B 1 103 ? 7.359 10.633 -4.973 1 87.19 103 TYR B N 1
ATOM 2038 C CA . TYR B 1 103 ? 6.246 9.797 -5.418 1 87.19 103 TYR B CA 1
ATOM 2039 C C . TYR B 1 103 ? 6.625 9 -6.66 1 87.19 103 TYR B C 1
ATOM 2041 O O . TYR B 1 103 ? 5.934 8.047 -7.035 1 87.19 103 TYR B O 1
ATOM 2049 N N . LEU B 1 104 ? 7.738 9.305 -7.266 1 89.69 104 LEU B N 1
ATOM 2050 C CA . LEU B 1 104 ? 8.211 8.594 -8.445 1 89.69 104 LEU B CA 1
ATOM 2051 C C . LEU B 1 104 ? 9.234 7.523 -8.07 1 89.69 104 LEU B C 1
ATOM 2053 O O . LEU B 1 104 ? 9.648 6.73 -8.914 1 89.69 104 LEU B O 1
ATOM 2057 N N . ASP B 1 105 ? 9.664 7.512 -6.848 1 93.44 105 ASP B N 1
ATOM 2058 C CA . ASP B 1 105 ? 10.68 6.582 -6.367 1 93.44 105 ASP B CA 1
ATOM 2059 C C . ASP B 1 105 ? 10.07 5.215 -6.055 1 93.44 105 ASP B C 1
ATOM 2061 O O . ASP B 1 105 ? 9.547 5 -4.961 1 93.44 105 ASP B O 1
ATOM 2065 N N . THR B 1 106 ? 10.234 4.262 -6.965 1 90.75 106 THR B N 1
ATOM 2066 C CA . THR B 1 106 ? 9.609 2.951 -6.867 1 90.75 106 THR B CA 1
ATOM 2067 C C . THR B 1 106 ? 10.156 2.174 -5.676 1 90.75 106 THR B C 1
ATOM 2069 O O . THR B 1 106 ? 9.438 1.399 -5.047 1 90.75 106 THR B O 1
ATOM 2072 N N . THR B 1 107 ? 11.453 2.338 -5.379 1 91.5 107 THR B N 1
ATOM 2073 C CA . THR B 1 107 ? 12.062 1.687 -4.223 1 91.5 107 THR B CA 1
ATOM 2074 C C . THR B 1 107 ? 11.469 2.225 -2.926 1 91.5 107 THR B C 1
ATOM 2076 O O . THR B 1 107 ? 11.102 1.453 -2.035 1 91.5 107 THR B O 1
ATOM 2079 N N . LEU B 1 108 ? 11.336 3.523 -2.922 1 93.75 108 LEU B N 1
ATOM 2080 C CA . LEU B 1 108 ? 10.703 4.145 -1.761 1 93.75 108 LEU B CA 1
ATOM 2081 C C . LEU B 1 108 ? 9.266 3.672 -1.604 1 93.75 108 LEU B C 1
ATOM 2083 O O . LEU B 1 108 ? 8.836 3.34 -0.498 1 93.75 108 LEU B O 1
ATOM 2087 N N . PHE B 1 109 ? 8.602 3.662 -2.689 1 93.25 109 PHE B N 1
ATOM 2088 C CA . PHE B 1 109 ? 7.215 3.209 -2.666 1 93.25 109 PHE B CA 1
ATOM 2089 C C . PHE B 1 109 ? 7.117 1.798 -2.102 1 93.25 109 PHE B C 1
ATOM 2091 O O . PHE B 1 109 ? 6.281 1.528 -1.235 1 93.25 109 PHE B O 1
ATOM 2098 N N . ALA B 1 110 ? 7.961 0.916 -2.529 1 91.19 110 ALA B N 1
ATOM 2099 C CA . ALA B 1 110 ? 7.941 -0.464 -2.049 1 91.19 110 ALA B CA 1
ATOM 2100 C C . ALA B 1 110 ? 8.227 -0.528 -0.552 1 91.19 110 ALA B C 1
ATOM 2102 O O . ALA B 1 110 ? 7.574 -1.271 0.181 1 91.19 110 ALA B O 1
ATOM 2103 N N . ASP B 1 111 ? 9.203 0.234 -0.06 1 93.5 111 ASP B N 1
ATOM 2104 C CA . ASP B 1 111 ? 9.555 0.273 1.355 1 93.5 111 ASP B CA 1
ATOM 2105 C C . ASP B 1 111 ? 8.375 0.744 2.203 1 93.5 111 ASP B C 1
ATOM 2107 O O . ASP B 1 111 ? 8.062 0.138 3.23 1 93.5 111 ASP B O 1
ATOM 2111 N N . LEU B 1 112 ? 7.754 1.804 1.741 1 96.69 112 LEU B N 1
ATOM 2112 C CA . LEU B 1 112 ? 6.633 2.371 2.486 1 96.69 112 LEU B CA 1
ATOM 2113 C C . LEU B 1 112 ? 5.441 1.423 2.48 1 96.69 112 LEU B C 1
ATOM 2115 O O . LEU B 1 112 ? 4.773 1.247 3.504 1 96.69 112 LEU B O 1
ATOM 2119 N N . PHE B 1 113 ? 5.234 0.812 1.325 1 95 113 PHE B N 1
ATOM 2120 C CA . PHE B 1 113 ? 4.098 -0.084 1.162 1 95 113 PHE B CA 1
ATOM 2121 C C . PHE B 1 113 ? 4.176 -1.243 2.15 1 95 113 PHE B C 1
ATOM 2123 O O . PHE B 1 113 ? 3.15 -1.696 2.664 1 95 113 PHE B O 1
ATOM 2130 N N . ARG B 1 114 ? 5.375 -1.722 2.488 1 94.06 114 ARG B N 1
ATOM 2131 C CA . ARG B 1 114 ? 5.57 -2.867 3.371 1 94.06 114 ARG B CA 1
ATOM 2132 C C . ARG B 1 114 ? 5.078 -2.562 4.781 1 94.06 114 ARG B C 1
ATOM 2134 O O . ARG B 1 114 ? 4.812 -3.479 5.562 1 94.06 114 ARG B O 1
ATOM 2141 N N . VAL B 1 115 ? 4.918 -1.275 5.066 1 95.44 115 VAL B N 1
ATOM 2142 C CA . VAL B 1 115 ? 4.465 -0.896 6.398 1 95.44 115 VAL B CA 1
ATOM 2143 C C . VAL B 1 115 ? 3.178 -0.079 6.297 1 95.44 115 VAL B C 1
ATOM 2145 O O . VAL B 1 115 ? 2.875 0.726 7.18 1 95.44 115 VAL B O 1
ATOM 2148 N N . CYS B 1 116 ? 2.549 -0.158 5.18 1 96.12 116 CYS B N 1
ATOM 2149 C CA . CYS B 1 116 ? 1.256 0.465 4.922 1 96.12 116 CYS B CA 1
ATOM 2150 C C . CYS B 1 116 ? 1.347 1.981 5.039 1 96.12 116 CYS B C 1
ATOM 2152 O O . CYS B 1 116 ? 0.431 2.625 5.555 1 96.12 116 CYS B O 1
ATOM 2154 N N . ALA B 1 117 ? 2.457 2.488 4.66 1 98 117 ALA B N 1
ATOM 2155 C CA . ALA B 1 117 ? 2.643 3.934 4.57 1 98 117 ALA B CA 1
ATOM 2156 C C . ALA B 1 117 ? 2.654 4.395 3.115 1 98 117 ALA B C 1
ATOM 2158 O O . ALA B 1 117 ? 2.865 3.59 2.203 1 98 117 ALA B O 1
ATOM 2159 N N . SER B 1 118 ? 2.398 5.715 2.889 1 97 118 SER B N 1
ATOM 2160 C CA . SER B 1 118 ? 2.391 6.234 1.523 1 97 118 SER B CA 1
ATOM 2161 C C . SER B 1 118 ? 2.629 7.738 1.502 1 97 118 SER B C 1
ATOM 2163 O O . SER B 1 118 ? 2.416 8.422 2.506 1 97 118 SER B O 1
ATOM 2165 N N . VAL B 1 119 ? 3.162 8.156 0.428 1 97.75 119 VAL B N 1
ATOM 2166 C CA . VAL B 1 119 ? 3.25 9.586 0.121 1 97.75 119 VAL B CA 1
ATOM 2167 C C . VAL B 1 119 ? 2.014 10.016 -0.661 1 97.75 119 VAL B C 1
ATOM 2169 O O . VAL B 1 119 ? 1.611 9.359 -1.62 1 97.75 119 VAL B O 1
ATOM 2172 N N . ALA B 1 120 ? 1.368 11.102 -0.217 1 97.12 120 ALA B N 1
ATOM 2173 C CA . ALA B 1 120 ? 0.244 11.625 -0.992 1 97.12 120 ALA B CA 1
ATOM 2174 C C . ALA B 1 120 ? 0.71 12.164 -2.342 1 97.12 120 ALA B C 1
ATOM 2176 O O . ALA B 1 120 ? 1.75 12.82 -2.428 1 97.12 120 ALA B O 1
ATOM 2177 N N . LEU B 1 121 ? -0.095 11.922 -3.352 1 95.56 121 LEU B N 1
ATOM 2178 C CA . LEU B 1 121 ? 0.259 12.344 -4.699 1 95.56 121 LEU B CA 1
ATOM 2179 C C . LEU B 1 121 ? -0.021 13.828 -4.895 1 95.56 121 LEU B C 1
ATOM 2181 O O . LEU B 1 121 ? -1.025 14.344 -4.402 1 95.56 121 LEU B O 1
ATOM 2185 N N . PRO B 1 122 ? 0.918 14.453 -5.648 1 96.62 122 PRO B N 1
ATOM 2186 C CA . PRO B 1 122 ? 0.569 15.828 -6.02 1 96.62 122 PRO B CA 1
ATOM 2187 C C . PRO B 1 122 ? -0.798 15.93 -6.691 1 96.62 122 PRO B C 1
ATOM 2189 O O . PRO B 1 122 ? -1.154 15.07 -7.508 1 96.62 122 PRO B O 1
ATOM 2192 N N . GLY B 1 123 ? -1.591 16.938 -6.258 1 96.56 123 GLY B N 1
ATOM 2193 C CA . GLY B 1 123 ? -2.914 17.141 -6.828 1 96.56 123 GLY B CA 1
ATOM 2194 C C . GLY B 1 123 ? -4.008 16.422 -6.059 1 96.56 123 GLY B C 1
ATOM 2195 O O . GLY B 1 123 ? -5.191 16.734 -6.223 1 96.56 123 GLY B O 1
ATOM 2196 N N . SER B 1 124 ? -3.6 15.391 -5.285 1 96.19 124 SER B N 1
ATOM 2197 C CA . SER B 1 124 ? -4.586 14.773 -4.402 1 96.19 124 SER B CA 1
ATOM 2198 C C . SER B 1 124 ? -4.977 15.719 -3.27 1 96.19 124 SER B C 1
ATOM 2200 O O . SER B 1 124 ? -4.551 16.875 -3.246 1 96.19 124 SER B O 1
ATOM 2202 N N . HIS B 1 125 ? -5.867 15.266 -2.33 1 96.75 125 HIS B N 1
ATOM 2203 C CA . HIS B 1 125 ? -6.34 16.156 -1.275 1 96.75 125 HIS B CA 1
ATOM 2204 C C . HIS B 1 125 ? -6.227 15.492 0.094 1 96.75 125 HIS B C 1
ATOM 2206 O O . HIS B 1 125 ? -6.398 14.273 0.216 1 96.75 125 HIS B O 1
ATOM 2212 N N . VAL B 1 126 ? -5.945 16.266 1.024 1 97.62 126 VAL B N 1
ATOM 2213 C CA . VAL B 1 126 ? -6.039 15.914 2.438 1 97.62 126 VAL B CA 1
ATOM 2214 C C . VAL B 1 126 ? -7.105 16.781 3.111 1 97.62 126 VAL B C 1
ATOM 2216 O O . VAL B 1 126 ? -7.23 17.969 2.811 1 97.62 126 VAL B O 1
ATOM 2219 N N . VAL B 1 127 ? -7.891 16.172 3.975 1 97.31 127 VAL B N 1
ATOM 2220 C CA . VAL B 1 127 ? -8.891 16.922 4.723 1 97.31 127 VAL B CA 1
ATOM 2221 C C . VAL B 1 127 ? -8.273 17.453 6.02 1 97.31 127 VAL B C 1
ATOM 2223 O O . VAL B 1 127 ? -7.707 16.672 6.801 1 97.31 127 VAL B O 1
ATOM 2226 N N . LEU B 1 128 ? -8.367 18.719 6.188 1 98.5 128 LEU B N 1
ATOM 2227 C CA . LEU B 1 128 ? -7.902 19.344 7.426 1 98.5 128 LEU B CA 1
ATOM 2228 C C . LEU B 1 128 ? -8.992 19.297 8.492 1 98.5 128 LEU B C 1
ATOM 2230 O O . LEU B 1 128 ? -10.172 19.453 8.188 1 98.5 128 LEU B O 1
ATOM 2234 N N . PRO B 1 129 ? -8.562 19.203 9.734 1 97.75 129 PRO B N 1
ATOM 2235 C CA . PRO B 1 129 ? -9.562 19.125 10.805 1 97.75 129 PRO B CA 1
ATOM 2236 C C . PRO B 1 129 ? -10.422 20.391 10.906 1 97.75 129 PRO B C 1
ATOM 2238 O O . PRO B 1 129 ? -9.891 21.5 10.898 1 97.75 129 PRO B O 1
ATOM 2241 N N . SER B 1 130 ? -11.672 20.219 10.922 1 95.88 130 SER B N 1
ATOM 2242 C CA . SER B 1 130 ? -12.648 21.25 11.297 1 95.88 130 SER B CA 1
ATOM 2243 C C . SER B 1 130 ? -13.117 21.062 12.734 1 95.88 130 SER B C 1
ATOM 2245 O O . SER B 1 130 ? -12.898 20 13.328 1 95.88 130 SER B O 1
ATOM 2247 N N . PRO B 1 131 ? -13.766 22.078 13.297 1 93.12 131 PRO B N 1
ATOM 2248 C CA . PRO B 1 131 ? -14.336 21.891 14.633 1 93.12 131 PRO B CA 1
ATOM 2249 C C . PRO B 1 131 ? -15.305 20.719 14.695 1 93.12 131 PRO B C 1
ATOM 2251 O O . PRO B 1 131 ? -15.297 19.969 15.672 1 93.12 131 PRO B O 1
ATOM 2254 N N . THR B 1 132 ? -16.094 20.547 13.656 1 91.31 132 THR B N 1
ATOM 2255 C CA . THR B 1 132 ? -17.016 19.422 13.609 1 91.31 132 THR B CA 1
ATOM 2256 C C . THR B 1 132 ? -16.266 18.109 13.625 1 91.31 132 THR B C 1
ATOM 2258 O O . THR B 1 132 ? -16.656 17.172 14.32 1 91.31 132 THR B O 1
ATOM 2261 N N . ASP B 1 133 ? -15.156 18.016 12.891 1 92.62 133 ASP B N 1
ATOM 2262 C CA . ASP B 1 133 ? -14.328 16.812 12.898 1 92.62 133 ASP B CA 1
ATOM 2263 C C . ASP B 1 133 ? -13.812 16.516 14.305 1 92.62 133 ASP B C 1
ATOM 2265 O O . ASP B 1 133 ? -13.883 15.367 14.766 1 92.62 133 ASP B O 1
ATOM 2269 N N . GLU B 1 134 ? -13.273 17.5 14.922 1 93.06 134 GLU B N 1
ATOM 2270 C CA . GLU B 1 134 ? -12.664 17.344 16.234 1 93.06 134 GLU B CA 1
ATOM 2271 C C . GLU B 1 134 ? -13.703 16.938 17.281 1 93.06 134 GLU B C 1
ATOM 2273 O O . GLU B 1 134 ? -13.438 16.078 18.125 1 93.06 134 GLU B O 1
ATOM 2278 N N . HIS B 1 135 ? -14.898 17.438 17.141 1 90.69 135 HIS B N 1
ATOM 2279 C CA . HIS B 1 135 ? -15.977 17.141 18.078 1 90.69 135 HIS B CA 1
ATOM 2280 C C . HIS B 1 135 ? -16.484 15.711 17.891 1 90.69 135 HIS B C 1
ATOM 2282 O O . HIS B 1 135 ? -16.797 15.023 18.859 1 90.69 135 HIS B O 1
ATOM 2288 N N . THR B 1 136 ? -16.531 15.289 16.641 1 90.56 136 THR B N 1
ATOM 2289 C CA . THR B 1 136 ? -17.094 13.977 16.344 1 90.56 136 THR B CA 1
ATOM 2290 C C . THR B 1 136 ? -16.016 12.906 16.375 1 90.56 136 THR B C 1
ATOM 2292 O O . THR B 1 136 ? -16.312 11.711 16.344 1 90.56 136 THR B O 1
ATOM 2295 N N . GLY B 1 137 ? -14.789 13.359 16.422 1 90.69 137 GLY B N 1
ATOM 2296 C CA . GLY B 1 137 ? -13.688 12.414 16.469 1 90.69 137 GLY B CA 1
ATOM 2297 C C . GLY B 1 137 ? -13.352 11.828 15.109 1 90.69 137 GLY B C 1
ATOM 2298 O O . GLY B 1 137 ? -12.789 10.742 15.023 1 90.69 137 GLY B O 1
ATOM 2299 N N . TYR B 1 138 ? -13.742 12.453 14.07 1 91.81 138 TYR B N 1
ATOM 2300 C CA . TYR B 1 138 ? -13.414 11.984 12.727 1 91.81 138 TYR B CA 1
ATOM 2301 C C . TYR B 1 138 ? -11.945 12.242 12.398 1 91.81 138 TYR B C 1
ATOM 2303 O O . TYR B 1 138 ? -11.297 11.43 11.742 1 91.81 138 TYR B O 1
ATOM 2311 N N . ARG B 1 139 ? -11.492 13.43 12.773 1 96.38 139 ARG B N 1
ATOM 2312 C CA . ARG B 1 139 ? -10.109 13.875 12.57 1 96.38 139 ARG B CA 1
ATOM 2313 C C . ARG B 1 139 ? -9.664 14.797 13.703 1 96.38 139 ARG B C 1
ATOM 2315 O O . ARG B 1 139 ? -10.422 15.664 14.133 1 96.38 139 ARG B O 1
ATOM 2322 N N . ASN B 1 140 ? -8.461 14.523 14.156 1 96.81 140 ASN B N 1
ATOM 2323 C CA . ASN B 1 140 ? -7.895 15.336 15.227 1 96.81 140 ASN B CA 1
ATOM 2324 C C . ASN B 1 140 ? -6.43 15.664 14.969 1 96.81 140 ASN B C 1
ATOM 2326 O O . ASN B 1 140 ? -5.711 14.859 14.367 1 96.81 140 ASN B O 1
ATOM 2330 N N . TRP B 1 141 ? -6.113 16.828 15.484 1 98.12 141 TRP B N 1
ATOM 2331 C CA . TRP B 1 141 ? -4.684 17.109 15.484 1 98.12 141 TRP B CA 1
ATOM 2332 C C . TRP B 1 141 ? -3.961 16.312 16.562 1 98.12 141 TRP B C 1
ATOM 2334 O O . TRP B 1 141 ? -4.348 16.328 17.734 1 98.12 141 TRP B O 1
ATOM 2344 N N . ILE B 1 142 ? -2.979 15.547 16.156 1 98.44 142 ILE B N 1
ATOM 2345 C CA . ILE B 1 142 ? -1.979 15.016 17.078 1 98.44 142 ILE B CA 1
ATOM 2346 C C . ILE B 1 142 ? -0.971 16.109 17.422 1 98.44 142 ILE B C 1
ATOM 2348 O O . ILE B 1 142 ? -0.623 16.281 18.594 1 98.44 142 ILE B O 1
ATOM 2352 N N . ALA B 1 143 ? -0.537 16.797 16.453 1 98.62 143 ALA B N 1
ATOM 2353 C CA . ALA B 1 143 ? 0.296 18 16.531 1 98.62 143 ALA B CA 1
ATOM 2354 C C . ALA B 1 143 ? -0.253 19.109 15.641 1 98.62 143 ALA B C 1
ATOM 2356 O O . ALA B 1 143 ? -0.181 19.016 14.414 1 98.62 143 ALA B O 1
ATOM 2357 N N . PRO B 1 144 ? -0.84 20.141 16.234 1 98.19 144 PRO B N 1
ATOM 2358 C CA . PRO B 1 144 ? -1.363 21.234 15.422 1 98.19 144 PRO B CA 1
ATOM 2359 C C . PRO B 1 144 ? -0.26 22.047 14.734 1 98.19 144 PRO B C 1
ATOM 2361 O O . PRO B 1 144 ? 0.896 22 15.172 1 98.19 144 PRO B O 1
ATOM 2364 N N . PRO B 1 145 ? -0.674 22.656 13.641 1 98.5 145 PRO B N 1
ATOM 2365 C CA . PRO B 1 145 ? 0.338 23.5 12.992 1 98.5 145 PRO B CA 1
ATOM 2366 C C . PRO B 1 145 ? 0.819 24.641 13.891 1 98.5 145 PRO B C 1
ATOM 2368 O O . PRO B 1 145 ? 0.029 25.203 14.648 1 98.5 145 PRO B O 1
ATOM 2371 N N . GLU B 1 146 ? 2.096 24.844 13.938 1 97.88 146 GLU B N 1
ATOM 2372 C CA . GLU B 1 146 ? 2.748 25.984 14.578 1 97.88 146 GLU B CA 1
ATOM 2373 C C . GLU B 1 146 ? 3.273 26.984 13.539 1 97.88 146 GLU B C 1
ATOM 2375 O O . GLU B 1 146 ? 4.328 26.766 12.945 1 97.88 146 GLU B O 1
ATOM 2380 N N . HIS B 1 147 ? 2.502 28.078 13.406 1 97.25 147 HIS B N 1
ATOM 2381 C CA . HIS B 1 147 ? 2.756 29 12.297 1 97.25 147 HIS B CA 1
ATOM 2382 C C . HIS B 1 147 ? 2.783 28.25 10.961 1 97.25 147 HIS B C 1
ATOM 2384 O O . HIS B 1 147 ? 1.844 27.516 10.633 1 97.25 147 HIS B O 1
ATOM 2390 N N . ASP B 1 148 ? 3.852 28.422 10.234 1 97.5 148 ASP B N 1
ATOM 2391 C CA . ASP B 1 148 ? 3.91 27.734 8.945 1 97.5 148 ASP B CA 1
ATOM 2392 C C . ASP B 1 148 ? 4.992 26.656 8.938 1 97.5 148 ASP B C 1
ATOM 2394 O O . ASP B 1 148 ? 5.406 26.188 7.879 1 97.5 148 ASP B O 1
ATOM 2398 N N . PHE B 1 149 ? 5.336 26.25 10.164 1 98 149 PHE B N 1
ATOM 2399 C CA . PHE B 1 149 ? 6.418 25.281 10.258 1 98 149 PHE B CA 1
ATOM 2400 C C . PHE B 1 149 ? 5.938 23.891 9.828 1 98 149 PHE B C 1
ATOM 2402 O O . PHE B 1 149 ? 4.879 23.438 10.258 1 98 149 PHE B O 1
ATOM 2409 N N . ARG B 1 150 ? 6.773 23.234 9.008 1 98.38 150 ARG B N 1
ATOM 2410 C CA . ARG B 1 150 ? 6.609 21.844 8.594 1 98.38 150 ARG B CA 1
ATOM 2411 C C . ARG B 1 150 ? 7.965 21.172 8.398 1 98.38 150 ARG B C 1
ATOM 2413 O O . ARG B 1 150 ? 8.914 21.812 7.922 1 98.38 150 ARG B O 1
ATOM 2420 N N . ARG B 1 151 ? 7.969 19.969 8.789 1 98.06 151 ARG B N 1
ATOM 2421 C CA . ARG B 1 151 ? 9.156 19.203 8.453 1 98.06 151 ARG B CA 1
ATOM 2422 C C . ARG B 1 151 ? 9.273 19 6.945 1 98.06 151 ARG B C 1
ATOM 2424 O O . ARG B 1 151 ? 8.266 18.891 6.246 1 98.06 151 ARG B O 1
ATOM 2431 N N . GLU B 1 152 ? 10.5 18.938 6.477 1 97.5 152 GLU B N 1
ATOM 2432 C CA . GLU B 1 152 ? 10.703 18.547 5.082 1 97.5 152 GLU B CA 1
ATOM 2433 C C . GLU B 1 152 ? 10.195 17.141 4.812 1 97.5 152 GLU B C 1
ATOM 2435 O O . GLU B 1 152 ? 10.359 16.25 5.648 1 97.5 152 GLU B O 1
ATOM 2440 N N . MET B 1 153 ? 9.656 16.969 3.635 1 98 153 MET B N 1
ATOM 2441 C CA . MET B 1 153 ? 9.156 15.648 3.268 1 98 153 MET B CA 1
ATOM 2442 C C . MET B 1 153 ? 10.234 14.586 3.441 1 98 153 MET B C 1
ATOM 2444 O O . MET B 1 153 ? 9.977 13.516 3.984 1 98 153 MET B O 1
ATOM 2448 N N . GLY B 1 154 ? 11.422 14.891 2.99 1 97 154 GLY B N 1
ATOM 2449 C CA . GLY B 1 154 ? 12.516 13.945 3.102 1 97 154 GLY B CA 1
ATOM 2450 C C . GLY B 1 154 ? 12.797 13.516 4.531 1 97 154 GLY B C 1
ATOM 2451 O O . GLY B 1 154 ? 13.188 12.375 4.781 1 97 154 GLY B O 1
ATOM 2452 N N . GLU B 1 155 ? 12.633 14.453 5.465 1 97 155 GLU B N 1
ATOM 2453 C CA . GLU B 1 155 ? 12.867 14.156 6.875 1 97 155 GLU B CA 1
ATOM 2454 C C . GLU B 1 155 ? 11.836 13.156 7.398 1 97 155 GLU B C 1
ATOM 2456 O O . GLU B 1 155 ? 12.188 12.219 8.117 1 97 155 GLU B O 1
ATOM 2461 N N . VAL B 1 156 ? 10.633 13.375 7.035 1 98.25 156 VAL B N 1
ATOM 2462 C CA . VAL B 1 156 ? 9.555 12.508 7.496 1 98.25 156 VAL B CA 1
ATOM 2463 C C . VAL B 1 156 ? 9.711 11.117 6.875 1 98.25 156 VAL B C 1
ATOM 2465 O O . VAL B 1 156 ? 9.555 10.109 7.562 1 98.25 156 VAL B O 1
ATOM 2468 N N . LEU B 1 157 ? 10.055 11.094 5.617 1 97.94 157 LEU B N 1
ATOM 2469 C CA . LEU B 1 157 ? 10.242 9.82 4.922 1 97.94 157 LEU B CA 1
ATOM 2470 C C . LEU B 1 157 ? 11.43 9.055 5.492 1 97.94 157 LEU B C 1
ATOM 2472 O O . LEU B 1 157 ? 11.352 7.836 5.672 1 97.94 157 LEU B O 1
ATOM 2476 N N . ALA B 1 158 ? 12.5 9.766 5.762 1 96.31 158 ALA B N 1
ATOM 2477 C CA . ALA B 1 158 ? 13.672 9.117 6.355 1 96.31 158 ALA B CA 1
ATOM 2478 C C . ALA B 1 158 ? 13.336 8.539 7.727 1 96.31 158 ALA B C 1
ATOM 2480 O O . ALA B 1 158 ? 13.742 7.418 8.047 1 96.31 158 ALA B O 1
ATOM 2481 N N . ALA B 1 159 ? 12.625 9.297 8.508 1 97.5 159 ALA B N 1
ATOM 2482 C CA . ALA B 1 159 ? 12.211 8.82 9.82 1 97.5 159 ALA B CA 1
ATOM 2483 C C . ALA B 1 159 ? 11.289 7.609 9.703 1 97.5 159 ALA B C 1
ATOM 2485 O O . ALA B 1 159 ? 11.398 6.656 10.469 1 97.5 159 ALA B O 1
ATOM 2486 N N . THR B 1 160 ? 10.367 7.684 8.734 1 97.94 160 THR B N 1
ATOM 2487 C CA . THR B 1 160 ? 9.445 6.582 8.508 1 97.94 160 THR B CA 1
ATOM 2488 C C . THR B 1 160 ? 10.203 5.305 8.148 1 97.94 160 THR B C 1
ATOM 2490 O O . THR B 1 160 ? 9.938 4.242 8.711 1 97.94 160 THR B O 1
ATOM 2493 N N . ARG B 1 161 ? 11.156 5.406 7.227 1 96.25 161 ARG B N 1
ATOM 2494 C CA . ARG B 1 161 ? 11.938 4.25 6.809 1 96.25 161 ARG B CA 1
ATOM 2495 C C . ARG B 1 161 ? 12.766 3.699 7.965 1 96.25 161 ARG B C 1
ATOM 2497 O O . ARG B 1 161 ? 12.891 2.484 8.117 1 96.25 161 ARG B O 1
ATOM 2504 N N . ALA B 1 162 ? 13.281 4.539 8.781 1 95.62 162 ALA B N 1
ATOM 2505 C CA . ALA B 1 162 ? 14.086 4.125 9.93 1 95.62 162 ALA B CA 1
ATOM 2506 C C . ALA B 1 162 ? 13.242 3.373 10.953 1 95.62 162 ALA B C 1
ATOM 2508 O O . ALA B 1 162 ? 13.711 2.42 11.578 1 95.62 162 ALA B O 1
ATOM 2509 N N . CYS B 1 163 ? 11.984 3.842 11.062 1 96.69 163 CYS B N 1
ATOM 2510 C CA . CYS B 1 163 ? 11.102 3.25 12.07 1 96.69 163 CYS B CA 1
ATOM 2511 C C . CYS B 1 163 ? 10.453 1.976 11.539 1 96.69 163 CYS B C 1
ATOM 2513 O O . CYS B 1 163 ? 9.906 1.189 12.312 1 96.69 163 CYS B O 1
ATOM 2515 N N . ALA B 1 164 ? 10.43 1.764 10.266 1 91.5 164 ALA B N 1
ATOM 2516 C CA . ALA B 1 164 ? 9.836 0.58 9.648 1 91.5 164 ALA B CA 1
ATOM 2517 C C . ALA B 1 164 ? 10.68 -0.662 9.922 1 91.5 164 ALA B C 1
ATOM 2519 O O . ALA B 1 164 ? 10.148 -1.777 9.977 1 91.5 164 ALA B O 1
ATOM 2520 N N . SER B 1 165 ? 12.023 -0.683 9.914 1 75.69 165 SER B N 1
ATOM 2521 C CA . SER B 1 165 ? 12.953 -1.795 10.094 1 75.69 165 SER B CA 1
ATOM 2522 C C . SER B 1 165 ? 12.883 -2.352 11.508 1 75.69 165 SER B C 1
ATOM 2524 O O . SER B 1 165 ? 13.266 -3.5 11.75 1 75.69 165 SER B O 1
ATOM 2526 N N . GLY B 1 166 ? 12.484 -1.673 12.477 1 60.53 166 GLY B N 1
ATOM 2527 C CA . GLY B 1 166 ? 12.578 -2.072 13.875 1 60.53 166 GLY B CA 1
ATOM 2528 C C . GLY B 1 166 ? 11.367 -2.848 14.359 1 60.53 166 GLY B C 1
ATOM 2529 O O . GLY B 1 166 ? 11.312 -3.25 15.523 1 60.53 166 GLY B O 1
ATOM 2530 N N . ALA B 1 167 ? 10.391 -3.064 13.539 1 45.41 167 ALA B N 1
ATOM 2531 C CA . ALA B 1 167 ? 9.352 -3.896 14.148 1 45.41 167 ALA B CA 1
ATOM 2532 C C . ALA B 1 167 ? 9.719 -5.375 14.062 1 45.41 167 ALA B C 1
ATOM 2534 O O . ALA B 1 167 ? 10.414 -5.797 13.133 1 45.41 167 ALA B O 1
#